Protein AF-A0A938B2J7-F1 (afdb_monomer)

Radius of gyration: 21.97 Å; Cα contacts (8 Å, |Δi|>4): 378; chains: 1; bounding box: 65×32×70 Å

Solvent-accessible surface area (backbone atoms only — not comparable to full-atom values): 13253 Å² total; per-residue (Å²): 136,85,80,76,69,78,71,81,75,53,54,34,36,42,40,62,42,79,53,86,83,76,84,80,75,82,89,79,91,78,89,84,86,89,73,93,68,82,74,74,82,66,83,49,35,55,32,35,31,40,20,48,38,66,66,27,53,52,46,52,54,56,44,46,72,77,42,85,75,63,52,32,37,42,34,12,55,50,77,59,78,40,41,55,62,75,41,47,46,40,42,41,41,73,69,74,39,60,81,81,74,37,44,72,60,61,75,68,52,35,64,77,63,50,41,47,74,41,58,52,36,36,76,73,46,77,40,79,88,81,28,33,37,31,33,69,88,67,52,74,46,39,38,73,37,80,44,88,31,66,78,66,50,68,57,75,69,96,51,94,69,64,82,41,92,45,59,42,50,71,80,53,69,68,34,25,53,52,48,46,62,49,54,79,78,44,60,33,35,37,25,42,32,34,41,71,66,32,46,40,36,45,50,52,45,38,76,74,67,25,56,62,45,77,47,54,93,60,101,49,69,68,69,127

Nearest PDB structures (foldseek):
  3lxd-assembly1_A  TM=9.582E-01  e=9.294E-17  Novosphingobium aromaticivorans DSM 12444
  3lb8-assembly2_B  TM=9.507E-01  e=8.544E-16  Pseudomonas putida
  4emi-assembly1_A  TM=9.584E-01  e=1.060E-14  Pseudomonas putida
  4h4z-assembly1_A  TM=9.394E-01  e=2.606E-14  Acidovorax sp. KKS102
  4h4w-assembly1_A-2  TM=9.368E-01  e=3.965E-14  Acidovorax sp. KKS102

Organism: Tectimicrobiota bacterium (NCBI:txid2528274)

pLDDT: mean 83.99, std 23.27, range [26.17, 98.75]

Foldseek 3Di:
DDDDPPVVPFQAEEAFDWDDDDPPDDDDDDDDDDDPDPPPCPPAQAEEEEAQEPVQVVVLVVCCVVPVDGAAEYAHLAQDHRFAQVCLLPCLLLVNDDPVRGHPDDPVVCVNSNYHYHHNWHFDDADPVQQWTAIPVGDIHHHPDYHYPHGTDGDQDPDPCSVPRNYAYGDDPVRSVSSSVSLVPGQAYEYEALEPSSVSNQVSSVVSNHNYHYDHPDPDHNDD

Mean predicted aligned error: 9.72 Å

Secondary structure (DSSP, 8-state):
-PPPPGGGG-SEEEE--EE-----PPP-----------------EEEEEE--SHHHHHHHHHHHHH-SSS-EEEE-SSSS--B-SGGGGTHHHHTSS-GGGGBSS-HHHHHHTTEEEE-S--EEEEETTTTEEEETTS-EEEEEEEEE----EEPPP-STTTTSTTEEE-SSHHHHHHHHHHHTT-SEEEEE--SHHHHHHHHHHHHTT-EEEEE-SSSSTT--

Sequence (224 aa):
MMRAPLLLRYHIMVVWHTIIEHPRGEDKSRARQSAHVRRSHMDSIPYVIIGGGLAGVAAADAIRRRDKTGQLMLICAEAHPPYDRVPLSKGYLLGETERDQIFLRPPRFYERNKVELVLGQAATALDVHARQVTLADGRQIGFEKLLLATGGRPRRLPLPGADLAGIHYLRNLEDSDAIRAALSSARRAVVIGGGFIGCEVATGLAQLGLATTVVELTPGVLSL

InterPro domains:
  IPR023753 FAD/NAD(P)-binding domain [PF07992] (47-222)
  IPR036188 FAD/NAD(P)-binding domain superfamily [G3DSA:3.50.50.60] (47-155)
  IPR036188 FAD/NAD(P)-binding domain superfamily [G3DSA:3.50.50.60] (156-223)
  IPR036188 FAD/NAD(P)-binding domain superfamily [SSF51905] (41-222)
  IPR050446 FAD-dependent Oxidoreductases and Apoptosis Regulators [PTHR43557] (39-221)

Structure (mmCIF, N/CA/C/O backbone):
data_AF-A0A938B2J7-F1
#
_entry.id   AF-A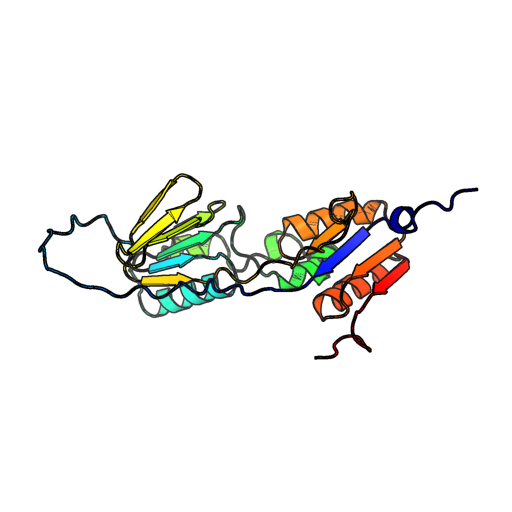0A938B2J7-F1
#
loop_
_atom_site.group_PDB
_atom_site.id
_atom_site.type_symbol
_atom_site.label_atom_id
_atom_site.label_alt_id
_atom_site.label_comp_id
_atom_site.label_asym_id
_atom_site.label_entity_id
_atom_site.label_seq_id
_atom_site.pdbx_PDB_ins_code
_atom_site.Cartn_x
_atom_site.Cartn_y
_atom_site.Cartn_z
_atom_site.occupancy
_atom_site.B_iso_or_equiv
_atom_site.auth_seq_id
_atom_site.auth_comp_id
_atom_site.auth_asym_id
_atom_site.auth_atom_id
_atom_site.pdbx_PDB_model_num
ATOM 1 N N . MET A 1 1 ? 7.077 -12.275 -44.644 1.00 36.09 1 MET A N 1
ATOM 2 C CA . MET A 1 1 ? 7.846 -11.913 -43.429 1.00 36.09 1 MET A CA 1
ATOM 3 C C . MET A 1 1 ? 6.968 -11.054 -42.526 1.00 36.09 1 MET A C 1
ATOM 5 O O . MET A 1 1 ? 6.919 -9.843 -42.689 1.00 36.09 1 MET A O 1
ATOM 9 N N . MET A 1 2 ? 6.206 -11.689 -41.632 1.00 32.41 2 MET A N 1
ATOM 10 C CA . MET A 1 2 ? 5.401 -10.998 -40.617 1.00 32.41 2 MET A CA 1
ATOM 11 C C . MET A 1 2 ? 6.335 -10.395 -39.563 1.00 32.41 2 MET A C 1
ATOM 13 O O . MET A 1 2 ? 7.165 -11.100 -38.990 1.00 32.41 2 MET A O 1
ATOM 17 N N . ARG A 1 3 ? 6.227 -9.084 -39.328 1.00 35.81 3 ARG A N 1
ATOM 18 C CA . ARG A 1 3 ? 6.899 -8.411 -38.211 1.00 35.81 3 ARG A CA 1
ATOM 19 C C . ARG A 1 3 ? 6.274 -8.908 -36.905 1.00 35.81 3 ARG A C 1
ATOM 21 O O . ARG A 1 3 ? 5.066 -8.795 -36.727 1.00 35.81 3 ARG A O 1
ATOM 28 N N . ALA A 1 4 ? 7.097 -9.452 -36.012 1.00 31.48 4 ALA A N 1
ATOM 29 C CA . ALA A 1 4 ? 6.696 -9.788 -34.649 1.00 31.48 4 ALA A CA 1
ATOM 30 C C . ALA A 1 4 ? 6.198 -8.529 -33.903 1.0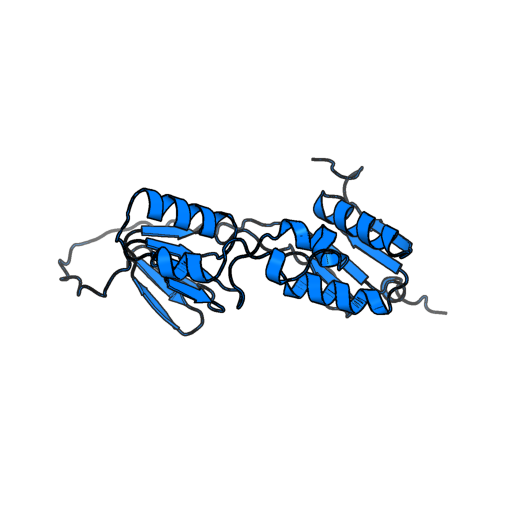0 31.48 4 ALA A C 1
ATOM 32 O O . ALA A 1 4 ? 6.740 -7.442 -34.139 1.00 31.48 4 ALA A O 1
ATOM 33 N N . PRO A 1 5 ? 5.206 -8.644 -33.001 1.00 38.41 5 PRO A N 1
ATOM 34 C CA . PRO A 1 5 ? 4.731 -7.506 -32.227 1.00 38.41 5 PRO A CA 1
ATOM 35 C C . PRO A 1 5 ? 5.854 -6.973 -31.325 1.00 38.41 5 PRO A C 1
ATOM 37 O O . PRO A 1 5 ? 6.516 -7.725 -30.612 1.00 38.41 5 PRO A O 1
ATOM 40 N N . LEU A 1 6 ? 6.063 -5.654 -31.360 1.00 41.59 6 LEU A N 1
ATOM 41 C CA . LEU A 1 6 ? 7.113 -4.912 -30.640 1.00 41.59 6 LEU A CA 1
ATOM 42 C C . LEU A 1 6 ? 7.133 -5.142 -29.114 1.00 41.59 6 LEU A C 1
ATOM 44 O O . LEU A 1 6 ? 8.159 -4.908 -28.480 1.00 41.59 6 LEU A O 1
ATOM 48 N N . LEU A 1 7 ? 6.042 -5.652 -28.538 1.00 38.53 7 LEU A N 1
ATOM 49 C CA . LEU A 1 7 ? 5.908 -5.965 -27.112 1.00 38.53 7 LEU A CA 1
ATOM 50 C C . LEU A 1 7 ? 6.799 -7.135 -26.648 1.00 38.53 7 LEU A C 1
ATOM 52 O O . LEU A 1 7 ? 7.143 -7.201 -25.477 1.00 38.53 7 LEU A O 1
ATOM 56 N N . LEU A 1 8 ? 7.275 -7.996 -27.557 1.00 33.47 8 LEU A N 1
ATOM 57 C CA . LEU A 1 8 ? 8.169 -9.127 -27.239 1.00 33.47 8 LEU A CA 1
ATOM 58 C C . LEU A 1 8 ? 9.638 -8.737 -26.988 1.00 33.47 8 LEU A C 1
ATOM 60 O O . LEU A 1 8 ? 10.484 -9.607 -26.787 1.00 33.47 8 LEU A O 1
ATOM 64 N N . ARG A 1 9 ? 9.983 -7.444 -27.035 1.00 40.25 9 ARG A N 1
ATOM 65 C CA . ARG A 1 9 ? 11.361 -6.966 -26.819 1.00 40.25 9 ARG A CA 1
ATOM 66 C C . ARG A 1 9 ? 11.576 -6.274 -25.471 1.00 40.25 9 ARG A C 1
ATOM 68 O O . ARG A 1 9 ? 12.713 -5.925 -25.169 1.00 40.25 9 ARG A O 1
ATOM 75 N N . TYR A 1 10 ? 10.561 -6.110 -24.635 1.00 36.06 10 TYR A N 1
ATOM 76 C CA . TYR A 1 10 ? 10.719 -5.472 -23.327 1.00 36.06 10 TYR A CA 1
ATOM 77 C C . TYR A 1 10 ? 10.414 -6.481 -22.225 1.00 36.06 10 TYR A C 1
ATOM 79 O O . TYR A 1 10 ? 9.441 -7.217 -22.323 1.00 36.06 10 TYR A O 1
ATOM 87 N N . HIS A 1 11 ? 11.288 -6.562 -21.219 1.00 47.38 11 HIS A N 1
ATOM 88 C CA . HIS A 1 11 ? 11.190 -7.588 -20.175 1.00 47.38 11 HIS A CA 1
ATOM 89 C C . HIS A 1 11 ? 10.392 -7.116 -18.957 1.00 47.38 11 HIS A C 1
ATOM 91 O O . HIS A 1 11 ? 9.909 -7.951 -18.203 1.00 47.38 11 HIS A O 1
ATOM 97 N N . ILE A 1 12 ? 10.263 -5.796 -18.768 1.00 46.06 12 ILE A N 1
ATOM 98 C CA . ILE A 1 12 ? 9.560 -5.187 -17.638 1.00 46.06 12 ILE A CA 1
ATOM 99 C C . ILE A 1 12 ? 8.805 -3.943 -18.114 1.00 46.06 12 ILE A C 1
ATOM 101 O O . ILE A 1 12 ? 9.405 -3.057 -18.731 1.00 46.06 12 ILE A O 1
ATOM 105 N N . MET A 1 13 ? 7.514 -3.867 -17.794 1.00 45.84 13 MET A N 1
ATOM 106 C CA . MET A 1 13 ? 6.670 -2.688 -17.973 1.00 45.84 13 MET A CA 1
ATOM 107 C C . MET A 1 13 ? 6.092 -2.258 -16.626 1.00 45.84 13 MET A C 1
ATOM 109 O O . MET A 1 13 ? 5.294 -3.003 -16.072 1.00 45.84 13 MET A O 1
ATOM 113 N N . VAL A 1 14 ? 6.476 -1.089 -16.099 1.00 54.00 14 VAL A N 1
ATOM 114 C CA . VAL A 1 14 ? 5.946 -0.570 -14.819 1.00 54.00 14 VAL A CA 1
ATOM 115 C C . VAL A 1 14 ? 4.903 0.508 -15.085 1.00 54.00 14 VAL A C 1
ATOM 117 O O . VAL A 1 14 ? 5.197 1.485 -15.771 1.00 54.00 14 VAL A O 1
ATOM 120 N N . VAL A 1 15 ? 3.696 0.345 -14.543 1.00 51.69 15 VAL A N 1
ATOM 121 C CA . VAL A 1 15 ? 2.572 1.270 -14.764 1.00 51.69 15 VAL A CA 1
ATOM 122 C C . VAL A 1 15 ? 2.085 1.873 -13.446 1.00 51.69 15 VAL A C 1
ATOM 124 O O . VAL A 1 15 ? 1.856 1.156 -12.467 1.00 51.69 15 VAL A O 1
ATOM 127 N N . TRP A 1 16 ? 1.835 3.187 -13.442 1.00 40.56 16 TRP A N 1
ATOM 128 C CA . TRP A 1 16 ? 1.223 3.881 -12.308 1.00 40.56 16 TRP A CA 1
ATOM 129 C C . TRP A 1 16 ? 0.169 4.915 -12.726 1.00 40.56 16 TRP A C 1
ATOM 131 O O . TRP A 1 16 ? 0.411 5.774 -13.568 1.00 40.56 16 TRP A O 1
ATOM 141 N N . HIS A 1 17 ? -0.996 4.869 -12.073 1.00 33.19 17 HIS A N 1
ATOM 142 C CA . HIS A 1 17 ? -1.915 6.004 -11.962 1.00 33.19 17 HIS A CA 1
ATOM 143 C C . HIS A 1 17 ? -2.929 5.745 -10.842 1.00 33.19 17 HIS A C 1
ATOM 145 O O . HIS A 1 17 ? -3.365 4.613 -10.688 1.00 33.19 17 HIS A O 1
ATOM 151 N N . 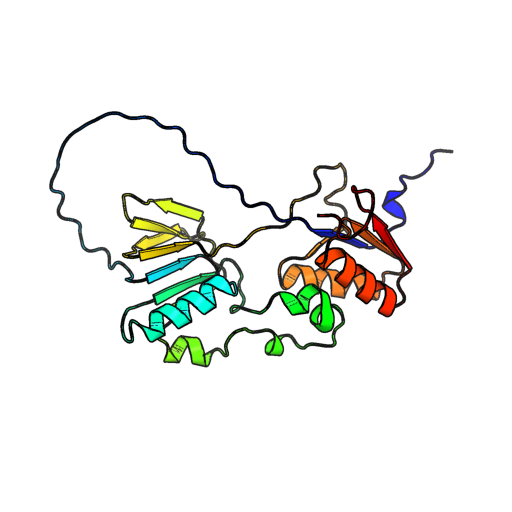THR A 1 18 ? -3.345 6.747 -10.069 1.00 28.27 18 THR A N 1
ATOM 152 C CA . THR A 1 18 ? -4.336 6.551 -8.989 1.00 28.27 18 THR A CA 1
ATOM 153 C C . THR A 1 18 ? -5.744 6.903 -9.473 1.00 28.27 18 THR A C 1
ATOM 155 O O . THR A 1 18 ? -5.922 7.918 -10.138 1.00 28.27 18 THR A O 1
ATOM 158 N N . ILE A 1 19 ? -6.751 6.096 -9.123 1.00 28.48 19 ILE A N 1
ATOM 159 C CA . ILE A 1 19 ? -8.171 6.467 -9.239 1.00 28.48 19 ILE A CA 1
ATOM 160 C C . ILE A 1 19 ? -8.801 6.438 -7.841 1.00 28.48 19 ILE A C 1
ATOM 162 O O . ILE A 1 19 ? -8.673 5.442 -7.126 1.00 28.48 19 ILE A O 1
ATOM 166 N N . ILE A 1 20 ? -9.483 7.526 -7.472 1.00 29.02 20 ILE A N 1
ATOM 167 C CA . ILE A 1 20 ? -10.452 7.570 -6.370 1.00 29.02 20 ILE A CA 1
ATOM 168 C C . ILE A 1 20 ? -11.833 7.462 -7.022 1.00 29.02 20 ILE A C 1
ATOM 170 O O . ILE A 1 20 ? -12.348 8.436 -7.564 1.00 29.02 20 ILE A O 1
ATOM 174 N N . GLU A 1 21 ? -12.413 6.267 -7.028 1.00 26.17 21 GLU A N 1
ATOM 175 C CA . GLU A 1 21 ? -13.791 6.053 -7.475 1.00 26.17 21 GLU A CA 1
ATOM 176 C C . GLU A 1 21 ? -14.715 6.156 -6.260 1.00 26.17 21 GLU A C 1
ATOM 178 O O . GLU A 1 21 ? -14.737 5.272 -5.406 1.00 26.17 21 GLU A O 1
ATOM 183 N N . HIS A 1 22 ? -15.479 7.247 -6.178 1.00 28.95 22 HIS A N 1
ATOM 184 C CA . HIS A 1 22 ? -16.678 7.296 -5.348 1.00 28.95 22 HIS A CA 1
ATOM 185 C C . HIS A 1 22 ? -17.846 6.733 -6.166 1.00 28.95 22 HIS A C 1
ATOM 187 O O . HIS A 1 22 ? -18.184 7.328 -7.194 1.00 28.95 22 HIS A O 1
ATOM 193 N N . PRO A 1 23 ? -18.502 5.640 -5.745 1.00 31.89 23 PRO A N 1
ATOM 194 C CA . PRO A 1 23 ? -19.776 5.274 -6.342 1.00 31.89 23 PRO A CA 1
ATOM 195 C C . PRO A 1 23 ? -20.790 6.384 -6.032 1.00 31.89 23 PRO A C 1
ATOM 197 O O . PRO A 1 23 ? -21.103 6.650 -4.871 1.00 31.89 23 PRO A O 1
ATOM 200 N N . ARG A 1 24 ? -21.286 7.066 -7.074 1.00 30.16 24 ARG A N 1
ATOM 201 C CA . ARG A 1 24 ? -22.479 7.913 -6.963 1.00 30.16 24 ARG A CA 1
ATOM 202 C C . ARG A 1 24 ? -23.670 6.977 -6.798 1.00 30.16 24 ARG A C 1
ATOM 204 O O . ARG A 1 24 ? -24.068 6.321 -7.755 1.00 30.16 24 ARG A O 1
ATOM 211 N N . GLY A 1 25 ? -24.187 6.883 -5.578 1.00 33.00 25 GLY A N 1
ATOM 212 C CA . GLY A 1 25 ? -25.469 6.239 -5.322 1.00 33.00 25 GLY A CA 1
ATOM 213 C C . GLY A 1 25 ? -26.593 7.065 -5.940 1.00 33.00 25 GLY A C 1
ATOM 214 O O . GLY A 1 25 ? -26.637 8.281 -5.759 1.00 33.00 25 GLY A O 1
ATOM 215 N N . GLU A 1 26 ? -27.469 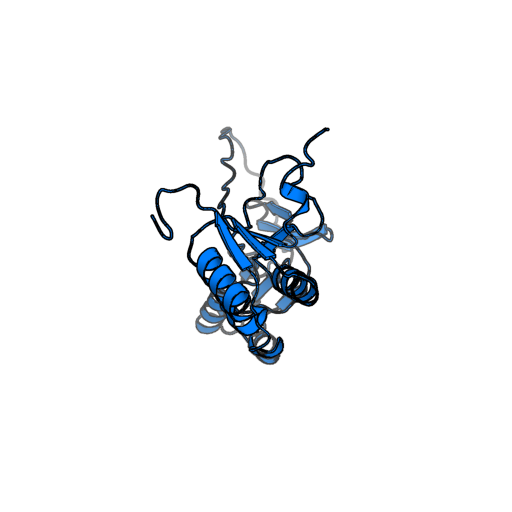6.406 -6.693 1.00 31.66 26 GLU A N 1
ATOM 216 C CA . GLU A 1 26 ? -28.720 6.987 -7.172 1.00 31.66 26 GLU A CA 1
ATOM 217 C C . GLU A 1 26 ? -29.650 7.291 -5.991 1.00 31.66 26 GLU A C 1
ATOM 219 O O . GLU A 1 26 ? -29.870 6.454 -5.114 1.00 31.66 26 GLU A O 1
ATOM 224 N N . ASP A 1 27 ? -30.205 8.501 -5.992 1.00 35.56 27 ASP A N 1
ATOM 225 C CA . ASP A 1 27 ? -31.212 8.956 -5.041 1.00 35.56 27 ASP A CA 1
ATOM 226 C C . ASP A 1 27 ? -32.569 8.316 -5.366 1.00 35.56 27 ASP A C 1
ATOM 228 O O . ASP A 1 27 ? -33.145 8.530 -6.437 1.00 35.56 27 ASP A O 1
ATOM 232 N N . LYS A 1 28 ? -33.096 7.533 -4.422 1.00 33.69 28 LYS A N 1
ATOM 233 C CA . LYS A 1 28 ? -34.506 7.140 -4.395 1.00 33.69 28 LYS A CA 1
ATOM 234 C C . LYS A 1 28 ? -35.078 7.436 -3.019 1.00 33.69 28 LYS A C 1
ATOM 236 O O . LYS A 1 28 ? -35.054 6.616 -2.104 1.00 33.69 28 LYS A O 1
ATOM 241 N N . SER A 1 29 ? -35.638 8.631 -2.904 1.00 39.81 29 SER A N 1
ATOM 242 C CA . SER A 1 29 ? -36.511 9.017 -1.806 1.00 39.81 29 SER A CA 1
ATOM 243 C C . SER A 1 29 ? -37.861 8.284 -1.873 1.00 39.81 29 SER A C 1
ATOM 245 O O . SER A 1 29 ? -38.554 8.315 -2.890 1.00 39.81 29 SER A O 1
ATOM 247 N N . ARG A 1 30 ? -38.263 7.662 -0.754 1.00 31.30 30 ARG A N 1
ATOM 248 C CA . ARG A 1 30 ? -39.609 7.771 -0.146 1.00 31.30 30 ARG A CA 1
ATOM 249 C C . ARG A 1 30 ? -39.728 6.956 1.156 1.00 31.30 30 ARG A C 1
ATOM 251 O O . ARG A 1 30 ? -39.526 5.753 1.157 1.00 31.30 30 ARG A O 1
ATOM 258 N N . ALA A 1 31 ? -40.076 7.675 2.233 1.00 32.22 31 ALA A N 1
ATOM 259 C CA . ALA A 1 31 ? -41.074 7.398 3.289 1.00 32.22 31 ALA A CA 1
ATOM 260 C C . ALA A 1 31 ? -41.462 5.917 3.562 1.00 32.22 31 ALA A C 1
ATOM 262 O O . ALA A 1 31 ? -41.895 5.232 2.651 1.00 32.22 31 ALA A O 1
ATOM 263 N N . ARG A 1 32 ? -41.511 5.381 4.795 1.00 34.72 32 ARG A N 1
ATOM 264 C CA . ARG A 1 32 ? -42.090 5.912 6.047 1.00 34.72 32 ARG A CA 1
ATOM 265 C C . ARG A 1 32 ? -41.882 4.886 7.188 1.00 34.72 32 ARG A C 1
ATOM 267 O O . ARG A 1 32 ? -41.815 3.692 6.937 1.00 34.72 32 ARG A O 1
ATOM 274 N N . GLN A 1 33 ? -42.002 5.412 8.408 1.00 28.92 33 GLN A N 1
ATOM 275 C CA . GLN A 1 33 ? -42.560 4.811 9.633 1.00 28.92 33 GLN A CA 1
ATOM 276 C C . GLN A 1 33 ? -41.700 3.966 10.588 1.00 28.92 33 GLN A C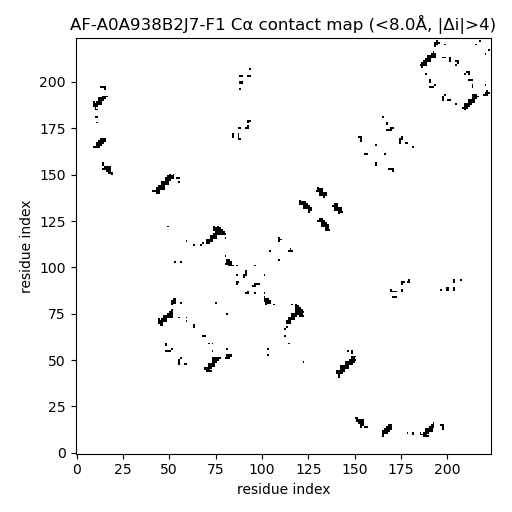 1
ATOM 278 O O . GLN A 1 33 ? -41.046 2.986 10.259 1.00 28.92 33 GLN A O 1
ATOM 283 N N . SER A 1 34 ? -41.802 4.428 11.834 1.00 38.88 34 SER A N 1
ATOM 284 C CA . SER A 1 34 ? -41.190 4.001 13.076 1.00 38.88 34 SER A CA 1
ATOM 285 C C . SER A 1 34 ? -41.524 2.566 13.471 1.00 38.88 34 SER A C 1
ATOM 287 O O . SER A 1 34 ? -42.689 2.208 13.610 1.00 38.88 34 SER A O 1
ATOM 289 N N . ALA A 1 35 ? -40.488 1.814 13.828 1.00 30.64 35 ALA A N 1
ATOM 290 C CA . ALA A 1 35 ? -40.579 0.741 14.803 1.00 30.64 35 ALA A CA 1
ATOM 291 C C . ALA A 1 35 ? -39.374 0.870 15.736 1.00 30.64 35 ALA A C 1
ATOM 293 O O . ALA A 1 35 ? -38.220 0.831 15.309 1.00 30.64 35 ALA A O 1
ATOM 294 N N . HIS A 1 36 ? -39.657 1.084 17.017 1.00 36.50 36 HIS A N 1
ATOM 295 C CA . HIS A 1 36 ? -38.683 1.069 18.099 1.00 36.50 36 HIS A CA 1
ATOM 296 C C . HIS A 1 36 ? -38.216 -0.384 18.292 1.00 36.50 36 HIS A C 1
ATOM 298 O O . HIS A 1 36 ? -38.679 -1.098 19.177 1.00 36.50 36 HIS A O 1
ATOM 304 N N . VAL A 1 37 ? -37.338 -0.860 17.408 1.00 37.38 37 VAL A N 1
ATOM 305 C CA . VAL A 1 37 ? -36.656 -2.140 17.591 1.00 37.38 37 VAL A CA 1
ATOM 306 C C . VAL A 1 37 ? -35.535 -1.884 18.583 1.00 37.38 37 VAL A C 1
ATOM 308 O O . VAL A 1 37 ? -34.608 -1.121 18.310 1.00 37.38 37 VAL A O 1
ATOM 311 N N . ARG A 1 38 ? -35.648 -2.497 19.763 1.00 34.56 38 ARG A N 1
ATOM 312 C CA . ARG A 1 38 ? -34.554 -2.599 20.729 1.00 34.56 38 ARG A CA 1
ATOM 313 C C . ARG A 1 38 ? -33.338 -3.151 19.985 1.00 34.56 38 ARG A C 1
ATOM 315 O O . ARG A 1 38 ? -33.304 -4.337 19.674 1.00 34.56 38 ARG A O 1
ATOM 322 N N . ARG A 1 39 ? -32.374 -2.284 19.656 1.00 41.53 39 ARG A N 1
ATOM 323 C CA . ARG A 1 39 ? -31.078 -2.697 19.114 1.00 41.53 39 ARG A CA 1
ATOM 324 C C . ARG A 1 39 ? -30.434 -3.584 20.170 1.00 41.53 39 ARG A C 1
ATOM 326 O O . ARG A 1 39 ? -29.987 -3.091 21.208 1.00 41.53 39 ARG A O 1
ATOM 333 N N . SER A 1 40 ? -30.434 -4.890 19.923 1.00 37.09 40 SER A N 1
ATOM 334 C CA . SER A 1 40 ? -29.478 -5.792 20.547 1.00 37.09 40 SER A CA 1
ATOM 335 C C . SER A 1 40 ? -28.116 -5.126 20.406 1.00 37.09 40 SER A C 1
ATOM 337 O O . SER A 1 40 ? -27.716 -4.792 19.289 1.00 37.09 40 SER A O 1
ATOM 339 N N . HIS A 1 41 ? -27.469 -4.832 21.531 1.00 43.09 41 HIS A N 1
ATOM 340 C CA . HIS A 1 41 ? -26.093 -4.361 21.549 1.00 43.09 41 HIS A CA 1
ATOM 341 C C . HIS A 1 41 ? -25.234 -5.497 20.977 1.00 43.09 41 HIS A C 1
ATOM 343 O O . HIS A 1 41 ? -24.758 -6.351 21.711 1.00 43.09 41 HIS A O 1
ATOM 349 N N . MET A 1 42 ? -25.125 -5.577 19.649 1.00 51.38 42 MET A N 1
ATOM 350 C CA . MET A 1 42 ? -23.961 -6.187 19.022 1.00 51.38 42 MET A CA 1
ATOM 351 C C . MET A 1 42 ? -22.804 -5.297 19.446 1.00 51.38 42 MET A C 1
ATOM 353 O O . MET A 1 42 ? -22.875 -4.096 19.184 1.00 51.38 42 MET A O 1
ATOM 357 N N . ASP A 1 43 ? -21.830 -5.863 20.156 1.00 70.81 43 ASP A N 1
ATOM 358 C CA . ASP A 1 43 ? -20.663 -5.160 20.687 1.00 70.81 43 ASP A CA 1
ATOM 359 C C . ASP A 1 43 ? -20.030 -4.297 19.585 1.00 70.81 43 ASP A C 1
ATOM 361 O O . ASP A 1 43 ? -19.312 -4.780 18.708 1.00 70.81 43 ASP A O 1
ATOM 365 N N . SER A 1 44 ? -20.387 -3.013 19.563 1.00 87.62 44 SER A N 1
ATOM 366 C CA . SER A 1 44 ? -19.938 -2.082 18.540 1.00 87.62 44 SER A CA 1
ATOM 367 C C . SER A 1 44 ? -18.580 -1.552 18.943 1.00 87.62 44 SER A C 1
ATOM 369 O O . SER A 1 44 ? -18.419 -1.020 20.041 1.00 87.62 44 SER A O 1
ATOM 371 N N . ILE A 1 45 ? -17.612 -1.647 18.040 1.00 95.56 45 ILE A N 1
ATOM 372 C CA . ILE A 1 45 ? -16.277 -1.125 18.291 1.00 95.56 45 ILE A CA 1
ATOM 373 C C . ILE A 1 45 ? -16.346 0.412 18.210 1.00 95.56 45 ILE A C 1
ATOM 375 O O . ILE A 1 45 ? -16.798 0.949 17.191 1.00 95.56 45 ILE A O 1
ATOM 379 N N . PRO A 1 46 ? -15.889 1.156 19.234 1.00 97.00 46 PRO A N 1
ATOM 380 C CA . PRO A 1 46 ? -15.927 2.616 19.256 1.00 97.00 46 PRO A CA 1
ATOM 381 C C . PRO A 1 46 ? -15.281 3.255 18.024 1.00 97.00 46 PRO A C 1
ATOM 383 O O . PRO A 1 46 ? -15.821 4.207 17.454 1.00 97.00 46 PRO A O 1
ATOM 386 N N . TYR A 1 47 ? -14.147 2.710 17.576 1.00 98.25 47 TYR A N 1
ATOM 387 C CA . TYR A 1 47 ? -13.442 3.187 16.393 1.00 98.25 47 TYR A CA 1
ATOM 388 C C . TYR A 1 47 ? -13.038 2.030 15.486 1.00 98.25 47 TYR A C 1
ATOM 390 O O . TYR A 1 47 ? -12.261 1.157 15.877 1.00 98.25 47 TYR A O 1
ATOM 398 N N . VAL A 1 48 ? -13.500 2.078 14.242 1.00 98.56 48 VAL A N 1
ATOM 399 C CA . VAL A 1 48 ? -13.042 1.194 13.171 1.00 98.56 48 VAL A CA 1
ATOM 400 C C . VAL A 1 48 ? -12.365 2.036 12.096 1.00 98.56 48 VAL A C 1
ATOM 402 O O . VAL A 1 48 ? -12.899 3.050 11.647 1.00 98.56 48 VAL A O 1
ATOM 405 N N . ILE A 1 49 ? -11.174 1.621 11.676 1.00 98.75 49 ILE A N 1
ATOM 406 C CA . ILE A 1 49 ? -10.434 2.219 10.565 1.00 98.75 49 ILE A CA 1
ATOM 407 C C . ILE A 1 49 ? -10.270 1.155 9.483 1.00 98.75 49 ILE A C 1
ATOM 409 O O . ILE A 1 49 ? -9.697 0.098 9.738 1.00 98.75 49 ILE A O 1
ATOM 413 N N . ILE A 1 50 ? -10.727 1.445 8.265 1.00 98.69 50 ILE A N 1
ATOM 414 C CA . ILE A 1 50 ? -10.492 0.592 7.095 1.00 98.69 50 ILE A CA 1
ATOM 415 C C . ILE A 1 50 ? -9.321 1.168 6.303 1.00 98.69 50 ILE A C 1
ATOM 417 O O . ILE A 1 50 ? -9.453 2.220 5.682 1.00 98.69 50 ILE A O 1
ATOM 421 N N . GLY A 1 51 ? -8.197 0.455 6.282 1.00 98.06 51 GLY A N 1
ATOM 422 C CA . GLY A 1 51 ? -7.015 0.784 5.490 1.00 98.06 51 GLY A CA 1
ATOM 423 C C . GLY A 1 51 ? -5.748 0.933 6.330 1.00 98.06 51 GLY A C 1
ATOM 424 O O . GLY A 1 51 ? -5.547 1.937 7.010 1.00 98.06 51 GLY A O 1
ATOM 425 N N . GLY A 1 52 ? -4.839 -0.036 6.200 1.00 96.06 52 GLY A N 1
ATOM 426 C CA . GLY A 1 52 ? -3.526 -0.084 6.860 1.00 96.06 52 GLY A CA 1
ATOM 427 C C . GLY A 1 52 ? -2.436 0.787 6.233 1.00 96.06 52 GLY A C 1
ATOM 428 O O . GLY A 1 52 ? -1.278 0.387 6.208 1.00 96.06 52 GLY A O 1
ATOM 429 N N . GLY A 1 53 ? -2.789 1.939 5.660 1.00 96.06 53 GLY A N 1
ATOM 430 C CA . GLY A 1 53 ? -1.818 2.899 5.123 1.00 96.06 53 GLY A CA 1
ATOM 431 C C . GLY A 1 53 ? -1.394 3.955 6.148 1.00 96.06 53 GLY A C 1
ATOM 432 O O . GLY A 1 53 ? -1.898 3.987 7.272 1.00 96.06 53 GLY A O 1
ATOM 433 N N . LEU A 1 54 ? -0.532 4.892 5.730 1.00 97.12 54 LEU A N 1
ATOM 434 C CA . LEU A 1 54 ? -0.091 6.026 6.558 1.00 97.12 54 LEU A CA 1
ATOM 435 C C . LEU A 1 54 ? -1.267 6.793 7.184 1.00 97.12 54 LEU A C 1
ATOM 437 O O . LEU A 1 54 ? -1.223 7.127 8.364 1.00 97.12 54 LEU A O 1
ATOM 441 N N . ALA A 1 55 ? -2.339 7.018 6.417 1.00 97.88 55 ALA A N 1
ATOM 442 C CA . ALA A 1 55 ? -3.545 7.683 6.905 1.00 97.88 55 ALA A CA 1
ATOM 443 C C . ALA A 1 55 ? -4.215 6.916 8.061 1.00 97.88 55 ALA A C 1
ATOM 445 O O . ALA A 1 55 ? -4.585 7.525 9.064 1.00 97.88 55 ALA A O 1
ATOM 446 N N . GLY A 1 56 ? -4.329 5.588 7.956 1.00 98.12 56 GLY A N 1
ATOM 447 C CA . GLY A 1 56 ? -4.936 4.756 8.995 1.00 98.12 56 GLY A CA 1
ATOM 448 C C . GLY A 1 56 ? -4.097 4.703 10.270 1.00 98.12 56 GLY A C 1
ATOM 449 O O . GLY A 1 56 ? -4.628 4.871 11.366 1.00 98.12 56 GLY A O 1
ATOM 450 N N . VAL A 1 57 ? -2.773 4.571 10.139 1.00 97.81 57 VAL A N 1
ATOM 451 C CA . VAL A 1 57 ? -1.851 4.599 11.289 1.00 97.81 57 VAL A CA 1
ATOM 452 C C . VAL A 1 57 ? -1.851 5.969 11.969 1.00 97.81 57 VAL A C 1
ATOM 454 O O . VAL A 1 57 ? -1.951 6.049 13.193 1.00 97.81 57 VAL A O 1
ATOM 457 N N . ALA A 1 58 ? -1.806 7.056 11.194 1.00 97.81 58 ALA A N 1
ATOM 458 C CA . ALA A 1 58 ? -1.862 8.412 11.735 1.00 97.81 58 ALA A CA 1
ATOM 459 C C . ALA A 1 58 ? -3.189 8.687 12.463 1.00 97.81 58 ALA A C 1
ATOM 461 O O . ALA A 1 58 ? -3.204 9.355 13.501 1.00 97.81 58 ALA A O 1
ATOM 462 N N . ALA A 1 59 ? -4.299 8.149 11.951 1.00 98.00 59 ALA A N 1
ATOM 463 C CA . ALA A 1 59 ? -5.593 8.219 12.615 1.00 98.00 59 ALA A CA 1
ATOM 464 C C . ALA A 1 59 ? -5.618 7.403 13.915 1.00 98.00 59 ALA A C 1
ATOM 466 O O . ALA A 1 59 ? -6.074 7.923 14.932 1.00 98.00 59 ALA A O 1
ATOM 467 N N . ALA A 1 60 ? -5.070 6.185 13.924 1.00 97.62 60 ALA A N 1
ATOM 468 C CA . ALA A 1 60 ? -4.948 5.372 15.134 1.00 97.62 60 ALA A CA 1
ATOM 469 C C . ALA A 1 60 ? -4.151 6.101 16.233 1.00 97.62 60 ALA A C 1
ATOM 471 O O . ALA A 1 60 ? -4.602 6.205 17.376 1.00 97.62 60 ALA A O 1
ATOM 472 N N . ASP A 1 61 ? -3.019 6.703 15.860 1.00 95.88 61 ASP A N 1
ATOM 473 C CA . ASP A 1 61 ? -2.219 7.577 16.721 1.00 95.88 61 ASP A CA 1
ATOM 474 C C . ASP A 1 61 ? -3.031 8.765 17.267 1.00 95.88 61 ASP A C 1
ATOM 476 O O . ASP A 1 61 ? -2.998 9.085 18.459 1.00 95.88 61 ASP A O 1
ATOM 480 N N . ALA A 1 62 ? -3.765 9.452 16.389 1.00 97.44 62 ALA A N 1
ATOM 481 C CA . ALA A 1 62 ? -4.548 10.630 16.742 1.00 97.44 62 ALA A CA 1
ATOM 482 C C . ALA A 1 62 ? -5.738 10.306 17.657 1.00 97.44 62 ALA A C 1
ATOM 484 O O . ALA A 1 62 ? -6.046 11.113 18.543 1.00 97.44 62 ALA A O 1
ATOM 485 N N . ILE A 1 63 ? -6.377 9.151 17.457 1.00 97.19 63 ILE A N 1
ATOM 486 C CA . ILE A 1 63 ? -7.430 8.620 18.326 1.00 97.19 63 ILE A CA 1
ATOM 487 C C . ILE A 1 63 ? -6.825 8.299 19.683 1.00 97.19 63 ILE A C 1
ATOM 489 O O . ILE A 1 63 ? -7.290 8.844 20.677 1.00 97.19 63 ILE A O 1
ATOM 493 N N . ARG A 1 64 ? -5.723 7.542 19.748 1.00 95.56 64 ARG A N 1
ATOM 494 C CA . ARG A 1 64 ? -5.121 7.154 21.032 1.00 95.56 64 ARG A CA 1
ATOM 495 C C . ARG A 1 64 ? -4.563 8.333 21.837 1.00 95.56 64 ARG A C 1
ATOM 497 O O . ARG A 1 64 ? -4.456 8.278 23.065 1.00 95.56 64 ARG A O 1
ATOM 504 N N . ARG A 1 65 ? -4.221 9.449 21.186 1.00 95.75 65 ARG A N 1
ATOM 505 C CA . ARG A 1 65 ? -3.901 10.698 21.898 1.00 95.75 65 ARG A CA 1
ATOM 506 C C . ARG A 1 65 ? -5.106 11.292 22.633 1.00 95.75 65 ARG A C 1
ATOM 508 O O . ARG A 1 65 ? -4.899 11.827 23.717 1.00 95.7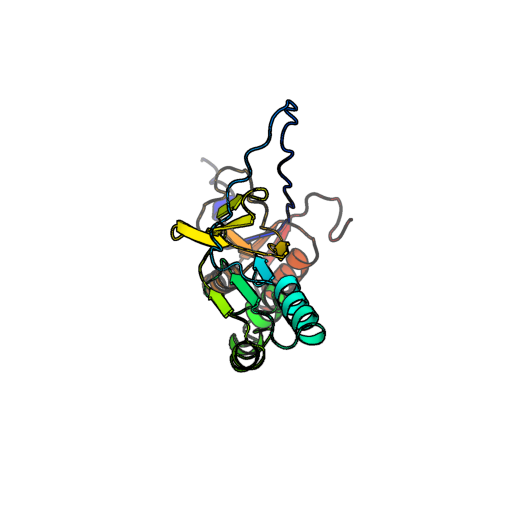5 65 ARG A O 1
ATOM 515 N N . ARG A 1 66 ? -6.314 11.174 22.073 1.00 96.81 66 ARG A N 1
ATOM 516 C CA . ARG A 1 66 ? -7.561 11.770 22.589 1.00 96.81 66 ARG A CA 1
ATOM 517 C C . ARG A 1 66 ? -8.385 10.815 23.449 1.00 96.81 66 ARG A C 1
ATOM 519 O O . ARG A 1 66 ? -9.031 11.255 24.388 1.00 96.81 66 ARG A O 1
ATOM 526 N N . ASP A 1 67 ? -8.329 9.528 23.143 1.00 96.88 67 ASP A N 1
ATOM 527 C CA . ASP A 1 67 ? -9.042 8.464 23.830 1.00 96.88 67 ASP A CA 1
ATOM 528 C C . ASP A 1 67 ? -8.052 7.356 24.211 1.00 96.88 67 ASP A C 1
ATOM 530 O O . ASP A 1 67 ? -7.543 6.607 23.374 1.00 96.88 67 ASP A O 1
ATOM 534 N N . LYS A 1 68 ? -7.735 7.277 25.504 1.00 94.56 68 LYS A N 1
ATOM 535 C CA . LYS A 1 68 ? -6.688 6.395 26.039 1.00 94.56 68 LYS A CA 1
ATOM 536 C C . LYS A 1 68 ? -7.134 4.948 26.211 1.00 94.56 68 LYS A C 1
ATOM 538 O O . LYS A 1 68 ? -6.273 4.078 26.330 1.00 94.56 68 LYS A O 1
ATOM 543 N N . THR A 1 69 ? -8.438 4.685 26.220 1.00 93.69 69 THR A N 1
ATOM 544 C CA . THR A 1 69 ? -8.983 3.381 26.622 1.00 93.69 69 THR A CA 1
ATOM 545 C C . THR A 1 69 ? -9.962 2.790 25.621 1.00 93.69 69 THR A C 1
ATOM 547 O O . THR A 1 69 ? -10.101 1.569 25.613 1.00 93.69 69 THR A O 1
ATOM 550 N N . GLY A 1 70 ? -10.572 3.603 24.753 1.00 93.56 70 GLY A N 1
ATOM 551 C CA . GLY A 1 70 ? -11.497 3.143 23.723 1.00 93.56 70 GLY A CA 1
ATOM 552 C C . GLY A 1 70 ? -10.886 2.049 22.847 1.00 93.56 70 GLY A C 1
ATOM 553 O O . GLY A 1 70 ? -9.703 2.123 22.477 1.00 93.56 70 GLY A O 1
ATOM 554 N N . GLN A 1 71 ? -11.691 1.028 22.548 1.00 95.19 71 GLN A N 1
ATOM 555 C CA . GLN A 1 71 ? -11.327 -0.028 21.608 1.00 95.19 71 GLN A CA 1
ATOM 556 C C . GLN A 1 71 ? -11.194 0.566 20.202 1.00 95.19 71 GLN A C 1
ATOM 558 O O . GLN A 1 71 ? -11.998 1.400 19.779 1.00 95.19 71 GLN A O 1
ATOM 563 N N . LEU A 1 72 ? -10.151 0.148 19.495 1.00 97.50 72 LEU A N 1
ATOM 564 C CA . LEU A 1 72 ? -9.804 0.648 18.176 1.00 97.50 72 LEU A CA 1
ATOM 565 C C . LEU A 1 72 ? -9.358 -0.529 17.314 1.00 97.50 72 LEU A C 1
ATOM 567 O O . LEU A 1 72 ? -8.384 -1.198 17.654 1.00 97.50 72 LEU A O 1
ATOM 571 N N . MET A 1 73 ? -10.045 -0.736 16.196 1.00 98.25 73 MET A N 1
ATOM 572 C CA . MET A 1 73 ? -9.712 -1.767 15.221 1.00 98.25 73 MET A CA 1
ATOM 573 C C . MET A 1 73 ? -9.190 -1.129 13.932 1.00 98.25 73 MET A C 1
ATOM 575 O O . MET A 1 73 ? -9.821 -0.229 13.371 1.00 98.25 73 MET A O 1
ATOM 579 N N . LEU A 1 74 ? -8.040 -1.605 13.457 1.00 98.56 74 LEU A N 1
ATOM 580 C CA . LEU A 1 74 ? -7.444 -1.240 12.175 1.00 98.56 74 LEU A CA 1
ATOM 581 C C . LEU A 1 74 ? -7.506 -2.450 11.237 1.00 98.56 74 LEU A C 1
ATOM 583 O O . LEU A 1 74 ? -6.792 -3.432 11.433 1.00 98.56 74 LEU A O 1
ATOM 587 N N . ILE A 1 75 ? -8.367 -2.365 10.224 1.00 98.62 75 ILE A N 1
ATOM 588 C CA . ILE A 1 75 ? -8.611 -3.425 9.241 1.00 98.62 75 ILE A CA 1
ATOM 589 C C . ILE A 1 75 ? -7.750 -3.174 8.002 1.00 98.62 75 ILE A C 1
ATOM 591 O O . ILE A 1 75 ? -7.851 -2.127 7.353 1.00 98.62 75 ILE A O 1
ATOM 595 N N . CYS A 1 76 ? -6.922 -4.150 7.654 1.00 98.25 76 CYS A N 1
ATOM 596 C CA . CYS A 1 76 ? -5.959 -4.101 6.565 1.00 98.25 76 CYS A CA 1
ATOM 597 C C . CYS A 1 76 ? -6.247 -5.219 5.561 1.00 98.25 76 CYS A C 1
ATOM 599 O O . CYS A 1 76 ? -6.215 -6.397 5.909 1.00 98.25 76 CYS A O 1
ATOM 601 N N . ALA A 1 77 ? -6.440 -4.853 4.291 1.00 97.69 77 ALA A N 1
ATOM 602 C CA . ALA A 1 77 ? -6.566 -5.833 3.212 1.00 97.69 77 ALA A CA 1
ATOM 603 C C . ALA A 1 77 ? -5.260 -6.612 2.966 1.00 97.69 77 ALA A C 1
ATOM 605 O O . ALA A 1 77 ? -5.297 -7.769 2.569 1.00 97.69 77 ALA A O 1
ATOM 606 N N . GLU A 1 78 ? -4.110 -5.983 3.210 1.00 97.25 78 GLU A N 1
ATOM 607 C CA . GLU A 1 78 ? -2.789 -6.595 3.053 1.00 97.25 78 GLU A CA 1
ATOM 608 C C . GLU A 1 78 ? -2.432 -7.447 4.282 1.00 97.25 78 GLU A C 1
ATOM 610 O O . GLU A 1 78 ? -2.805 -7.118 5.412 1.00 97.25 78 GLU A O 1
ATOM 615 N N . ALA A 1 79 ? -1.693 -8.541 4.074 1.00 96.19 79 ALA A N 1
ATOM 616 C CA . ALA A 1 79 ? -1.306 -9.489 5.127 1.00 96.19 79 ALA A CA 1
ATOM 617 C C . ALA A 1 79 ? -0.127 -9.004 5.994 1.00 96.19 79 ALA A C 1
ATOM 619 O O . ALA A 1 79 ? 0.342 -9.716 6.883 1.00 96.19 79 ALA A O 1
ATOM 620 N N . HIS A 1 80 ? 0.377 -7.800 5.730 1.00 95.12 80 HIS A N 1
ATOM 621 C CA . HIS A 1 80 ? 1.538 -7.224 6.395 1.00 95.12 80 HIS A CA 1
ATOM 622 C C . HIS A 1 80 ? 1.135 -6.069 7.316 1.00 95.12 80 HIS A C 1
ATOM 624 O O . HIS A 1 80 ? 0.184 -5.344 7.007 1.00 95.12 80 HIS A O 1
ATOM 630 N N . PRO A 1 81 ? 1.855 -5.856 8.436 1.00 96.38 81 PRO A N 1
ATOM 631 C CA . PRO A 1 81 ? 1.674 -4.661 9.248 1.00 96.38 81 PRO A CA 1
ATOM 632 C C . PRO A 1 81 ? 1.838 -3.385 8.410 1.00 96.38 81 PRO A C 1
ATOM 634 O O . PRO A 1 81 ? 2.641 -3.384 7.478 1.00 96.38 81 PRO A O 1
ATOM 637 N N . PRO A 1 82 ? 1.141 -2.287 8.752 1.00 97.81 82 PRO A N 1
ATOM 638 C CA . PRO A 1 82 ? 1.267 -1.017 8.046 1.00 97.81 82 PRO A CA 1
ATOM 639 C C . PRO A 1 82 ? 2.719 -0.556 7.851 1.00 97.81 82 PRO A C 1
ATOM 641 O O . PRO A 1 82 ? 3.503 -0.501 8.803 1.00 97.81 82 PRO A O 1
ATOM 644 N N . TYR A 1 83 ? 3.052 -0.168 6.623 1.00 97.88 83 TYR A N 1
ATOM 645 C CA . TYR A 1 83 ? 4.398 0.213 6.197 1.00 97.88 83 TYR A CA 1
ATOM 646 C C . TYR A 1 83 ? 4.386 1.485 5.335 1.00 97.88 83 TYR A C 1
ATOM 648 O O . TYR A 1 83 ? 3.355 1.885 4.781 1.00 97.88 83 TYR A O 1
ATOM 656 N N . ASP A 1 84 ? 5.533 2.156 5.281 1.00 96.75 84 ASP A N 1
ATOM 657 C CA . ASP A 1 84 ? 5.776 3.294 4.412 1.00 96.75 84 ASP A CA 1
ATOM 658 C C . ASP A 1 84 ? 5.934 2.801 2.973 1.00 96.75 84 ASP A C 1
ATOM 660 O O . ASP A 1 84 ? 6.742 1.925 2.673 1.00 96.75 84 ASP A O 1
ATOM 664 N N . ARG A 1 85 ? 5.135 3.370 2.073 1.00 96.25 85 ARG A N 1
ATOM 665 C CA . ARG A 1 85 ? 5.148 3.015 0.653 1.00 96.25 85 ARG A CA 1
ATOM 666 C C . ARG A 1 85 ? 6.201 3.795 -0.131 1.00 96.25 85 ARG A C 1
ATOM 668 O O . ARG A 1 85 ? 6.506 3.402 -1.250 1.00 96.25 85 ARG A O 1
ATOM 675 N N . VAL A 1 86 ? 6.741 4.885 0.421 1.00 95.38 86 VAL A N 1
ATOM 676 C CA . VAL A 1 86 ? 7.724 5.744 -0.262 1.00 95.38 86 VAL A CA 1
ATOM 677 C C . VAL A 1 86 ? 8.997 4.980 -0.656 1.00 95.38 86 VAL A C 1
ATOM 679 O O . VAL A 1 86 ? 9.466 5.184 -1.777 1.00 95.38 86 VAL A O 1
ATOM 682 N N . PRO A 1 87 ? 9.552 4.077 0.178 1.00 97.06 87 PRO A N 1
ATOM 683 C CA . PRO A 1 87 ? 10.719 3.288 -0.209 1.00 97.06 87 PRO A CA 1
ATOM 684 C C . PRO A 1 87 ? 10.462 2.302 -1.356 1.00 97.06 87 PRO A C 1
ATOM 686 O O . PRO A 1 87 ? 11.422 1.900 -2.010 1.00 97.06 87 PRO A O 1
ATOM 689 N N . LEU A 1 88 ? 9.204 1.927 -1.640 1.00 97.31 88 LEU A N 1
ATOM 690 C CA . LEU A 1 88 ? 8.869 0.887 -2.626 1.00 97.31 88 LEU A CA 1
ATOM 691 C C . LEU A 1 88 ? 9.219 1.244 -4.077 1.00 97.31 88 LEU A C 1
ATOM 693 O O . LEU A 1 88 ? 9.284 0.341 -4.905 1.00 97.31 88 LEU A O 1
ATOM 697 N N . SER A 1 89 ? 9.421 2.526 -4.390 1.00 96.25 89 SER A N 1
ATOM 698 C CA . SER A 1 89 ? 9.936 3.030 -5.677 1.00 96.25 89 SER A CA 1
ATOM 699 C C . SER A 1 89 ? 11.392 3.504 -5.598 1.00 96.25 89 SER A C 1
ATOM 701 O O . SER A 1 89 ? 11.915 4.027 -6.579 1.00 96.25 89 SER A O 1
ATOM 703 N N . LYS A 1 90 ? 12.033 3.357 -4.432 1.00 95.69 90 LYS A N 1
ATOM 704 C CA . LYS A 1 90 ? 13.371 3.866 -4.100 1.00 95.69 90 LYS A CA 1
ATOM 705 C C . LYS A 1 90 ? 14.217 2.756 -3.462 1.00 95.69 90 LYS A C 1
ATOM 707 O O . LYS A 1 90 ? 14.287 1.660 -4.004 1.00 95.69 90 LYS A O 1
ATOM 712 N N . GLY A 1 91 ? 14.819 3.011 -2.298 1.00 95.44 91 GLY A N 1
ATOM 713 C CA . GLY A 1 91 ? 15.757 2.102 -1.644 1.00 95.44 91 GLY A CA 1
ATOM 714 C C . GLY A 1 91 ? 15.221 0.688 -1.412 1.00 95.44 91 GLY A C 1
ATOM 715 O O . GLY A 1 91 ? 15.975 -0.264 -1.573 1.00 95.44 91 GLY A O 1
ATOM 716 N N . TYR A 1 92 ? 13.922 0.492 -1.142 1.00 97.19 92 TYR A N 1
ATOM 717 C CA . TYR A 1 92 ? 13.380 -0.870 -1.043 1.00 97.19 92 TYR A CA 1
ATOM 718 C C . TYR A 1 92 ? 13.378 -1.569 -2.406 1.00 97.19 92 TYR A C 1
ATOM 720 O O . TYR A 1 92 ? 13.799 -2.716 -2.490 1.00 97.19 92 TYR A O 1
ATOM 728 N N . LEU A 1 93 ? 12.985 -0.886 -3.486 1.00 95.81 93 LEU A N 1
ATOM 729 C CA . LEU A 1 93 ? 13.047 -1.443 -4.845 1.00 95.81 93 LEU A CA 1
ATOM 730 C C . LEU A 1 93 ? 14.480 -1.793 -5.259 1.00 95.81 93 LEU A C 1
ATOM 732 O O . LEU A 1 93 ? 14.704 -2.791 -5.934 1.00 95.81 93 LEU A O 1
ATOM 736 N N . LEU A 1 94 ? 15.446 -0.971 -4.852 1.00 94.06 94 LEU A N 1
ATOM 737 C CA . LEU A 1 94 ? 16.853 -1.119 -5.225 1.00 94.06 94 LEU A CA 1
ATOM 738 C C . LEU A 1 94 ? 17.634 -2.068 -4.305 1.00 94.06 94 LEU A C 1
ATOM 740 O O . LEU A 1 94 ? 18.785 -2.382 -4.589 1.00 94.06 94 LEU A O 1
ATOM 744 N N . GLY A 1 95 ? 17.012 -2.568 -3.233 1.00 93.25 95 GLY A N 1
ATOM 745 C CA . GLY A 1 95 ? 17.668 -3.444 -2.258 1.00 93.25 95 GLY A CA 1
ATOM 746 C C . GLY A 1 95 ? 18.591 -2.728 -1.272 1.00 93.25 95 GLY A C 1
ATOM 747 O O . GLY A 1 95 ? 19.402 -3.377 -0.627 1.00 93.25 95 GLY A O 1
ATOM 748 N N . GLU A 1 96 ? 18.455 -1.413 -1.143 1.00 95.00 96 GLU A N 1
ATOM 749 C CA . GLU A 1 96 ? 19.186 -0.559 -0.199 1.00 95.00 96 GLU A CA 1
ATOM 750 C C . GLU A 1 96 ? 18.454 -0.415 1.146 1.00 95.00 96 GLU A C 1
ATOM 752 O O . GLU A 1 96 ? 19.042 0.001 2.141 1.00 95.00 96 GLU A O 1
ATOM 757 N N . THR A 1 97 ? 17.151 -0.708 1.178 1.00 96.25 97 THR A N 1
ATOM 758 C CA . THR A 1 97 ? 16.313 -0.668 2.384 1.00 96.25 97 THR A CA 1
ATOM 759 C C . THR A 1 97 ? 15.754 -2.053 2.665 1.00 96.25 97 THR A C 1
ATOM 761 O O . THR A 1 97 ? 15.103 -2.653 1.806 1.00 96.25 97 THR A O 1
ATOM 764 N N . GLU A 1 98 ? 15.973 -2.536 3.885 1.00 95.56 98 GLU A N 1
ATOM 765 C CA . GLU A 1 98 ? 15.469 -3.832 4.331 1.00 95.56 98 GLU A CA 1
ATOM 766 C C . GLU A 1 98 ? 13.978 -3.775 4.684 1.00 95.56 98 GLU A C 1
ATOM 768 O O . GLU A 1 98 ? 13.413 -2.732 5.028 1.00 95.56 98 GLU A O 1
ATOM 773 N N . ARG A 1 99 ? 13.311 -4.926 4.599 1.00 94.38 99 ARG A N 1
ATOM 774 C CA . ARG A 1 99 ? 11.856 -5.034 4.780 1.00 94.38 99 ARG A CA 1
ATOM 775 C C . ARG A 1 99 ? 11.372 -4.653 6.180 1.00 94.38 99 ARG A C 1
ATOM 777 O O . ARG A 1 99 ? 10.256 -4.169 6.340 1.00 94.38 99 ARG A O 1
ATOM 784 N N . ASP A 1 100 ? 12.172 -4.888 7.206 1.00 93.81 100 ASP A N 1
ATOM 785 C CA . ASP A 1 100 ? 11.843 -4.521 8.583 1.00 93.81 100 ASP A CA 1
ATOM 786 C C . ASP A 1 100 ? 11.926 -3.004 8.827 1.00 93.81 100 ASP A C 1
ATOM 788 O O . ASP A 1 100 ? 11.239 -2.486 9.711 1.00 93.81 100 ASP A O 1
ATOM 792 N N . GLN A 1 101 ? 12.694 -2.282 8.007 1.00 95.31 101 GLN A N 1
ATOM 793 C CA . GLN A 1 101 ? 12.910 -0.838 8.130 1.00 95.31 101 GLN A CA 1
ATOM 794 C C . GLN A 1 101 ? 11.751 0.004 7.587 1.00 95.31 101 GLN A C 1
ATOM 796 O O . GLN A 1 101 ? 11.639 1.181 7.926 1.00 95.31 101 GLN A O 1
ATOM 801 N N . ILE A 1 102 ? 10.873 -0.574 6.762 1.00 96.69 102 ILE A N 1
ATOM 802 C CA . ILE A 1 102 ? 9.764 0.167 6.144 1.00 96.69 102 ILE A CA 1
ATOM 803 C C . ILE A 1 102 ? 8.483 0.161 6.988 1.00 96.69 102 ILE A C 1
ATOM 805 O O . ILE A 1 102 ? 7.544 0.884 6.664 1.00 96.69 102 ILE A O 1
ATOM 809 N N . PHE A 1 103 ? 8.387 -0.624 8.066 1.00 97.12 103 PHE A N 1
ATOM 810 C CA . PHE A 1 103 ? 7.177 -0.644 8.896 1.00 97.12 103 PHE A CA 1
ATOM 811 C C . PHE A 1 103 ? 6.958 0.698 9.614 1.00 97.12 103 PHE A C 1
ATOM 813 O O . PHE A 1 103 ? 7.847 1.220 10.281 1.00 97.12 103 PHE A O 1
ATOM 820 N N . LEU A 1 104 ? 5.736 1.243 9.543 1.00 97.12 104 LEU A N 1
ATOM 821 C CA . LEU A 1 104 ? 5.417 2.567 10.106 1.00 97.12 104 LEU A CA 1
ATOM 822 C C . LEU A 1 104 ? 5.520 2.591 11.630 1.00 97.12 104 LEU A C 1
ATOM 824 O O . LEU A 1 104 ? 5.789 3.632 12.236 1.00 97.12 104 LEU A O 1
ATOM 828 N N . ARG A 1 105 ? 5.231 1.455 12.264 1.00 95.81 105 ARG A N 1
ATOM 829 C CA . ARG A 1 105 ? 5.278 1.272 13.712 1.00 95.81 105 ARG A CA 1
ATOM 830 C C . ARG A 1 105 ? 5.761 -0.144 14.029 1.00 95.81 105 ARG A C 1
ATOM 832 O O . ARG A 1 105 ? 5.350 -1.079 13.341 1.00 95.81 105 ARG A O 1
ATOM 839 N N . PRO A 1 106 ? 6.563 -0.328 15.092 1.00 93.62 106 PRO A N 1
ATOM 840 C CA . PRO A 1 106 ? 6.956 -1.660 15.540 1.00 93.62 106 PRO A CA 1
ATOM 841 C C . PRO A 1 106 ? 5.739 -2.428 16.091 1.00 93.62 106 PRO A C 1
ATOM 843 O O . PRO A 1 106 ? 4.832 -1.791 16.625 1.00 93.62 106 PRO A O 1
ATOM 846 N N . PRO A 1 107 ? 5.723 -3.774 16.086 1.00 89.62 107 PRO A N 1
ATOM 847 C CA . PRO A 1 107 ? 4.587 -4.566 16.584 1.00 89.62 107 PRO A CA 1
ATOM 848 C C . PRO A 1 107 ? 4.100 -4.163 17.989 1.00 89.62 107 PRO A C 1
ATOM 850 O O . PRO A 1 107 ? 2.908 -3.951 18.207 1.00 89.62 107 PRO A O 1
ATOM 853 N N . ARG A 1 108 ? 5.041 -3.904 18.912 1.00 92.56 108 ARG A N 1
ATOM 854 C CA . ARG A 1 108 ? 4.763 -3.457 20.293 1.00 92.56 108 ARG A CA 1
ATOM 855 C C . ARG A 1 108 ? 3.952 -2.161 20.385 1.00 92.56 108 ARG A C 1
ATOM 857 O O . ARG A 1 108 ? 3.356 -1.889 21.426 1.00 92.56 108 ARG A O 1
ATOM 864 N N . PHE A 1 109 ? 3.956 -1.327 19.346 1.00 93.62 109 PHE A N 1
ATOM 865 C CA . PHE A 1 109 ? 3.135 -0.121 19.309 1.00 93.62 109 PHE A CA 1
ATOM 866 C C . PHE A 1 109 ? 1.645 -0.472 19.352 1.00 93.62 109 PHE A C 1
ATOM 868 O O . PHE A 1 109 ? 0.915 0.132 20.135 1.00 93.62 109 PHE A O 1
ATOM 875 N N . TYR A 1 110 ? 1.200 -1.439 18.548 1.00 94.31 110 TYR A N 1
ATOM 876 C CA . TYR A 1 110 ? -0.219 -1.777 18.426 1.00 94.31 110 TYR A CA 1
ATOM 877 C C . TYR A 1 110 ? -0.748 -2.389 19.726 1.00 94.31 110 TYR A C 1
ATOM 879 O O . TYR A 1 110 ? -1.775 -1.947 20.235 1.00 94.31 110 TYR A O 1
ATOM 887 N N . GLU A 1 111 ? 0.025 -3.290 20.339 1.00 91.31 111 GLU A N 1
ATOM 888 C CA . GLU A 1 111 ? -0.280 -3.880 21.649 1.00 91.31 111 GLU A CA 1
ATOM 889 C C . GLU A 1 111 ? -0.418 -2.809 22.742 1.00 91.31 111 GLU A C 1
ATOM 891 O O . GLU A 1 111 ? -1.450 -2.710 23.408 1.00 91.31 111 GLU A O 1
ATOM 896 N N . ARG A 1 112 ? 0.599 -1.945 22.899 1.00 91.38 112 ARG A N 1
ATOM 897 C CA . ARG A 1 112 ? 0.610 -0.890 23.930 1.00 91.38 112 ARG A CA 1
ATOM 898 C C . ARG A 1 112 ? -0.517 0.117 23.750 1.00 91.38 112 ARG A C 1
ATOM 900 O O . ARG A 1 112 ? -1.065 0.613 24.731 1.00 91.38 112 ARG A O 1
ATOM 907 N N . ASN A 1 113 ? -0.857 0.421 22.502 1.00 92.25 113 ASN A N 1
ATOM 908 C CA . ASN A 1 113 ? -1.926 1.349 22.167 1.00 92.25 113 ASN A CA 1
ATOM 909 C C . ASN A 1 113 ? -3.281 0.648 22.014 1.00 92.25 113 ASN A C 1
ATOM 911 O O . ASN A 1 113 ? -4.214 1.296 21.542 1.00 92.25 113 ASN A O 1
ATOM 915 N N . LYS A 1 114 ? -3.418 -0.628 22.414 1.00 92.38 114 LYS A N 1
ATOM 916 C CA . LYS A 1 114 ? -4.667 -1.406 22.332 1.00 92.38 114 LYS A CA 1
ATOM 917 C C . LYS A 1 114 ? -5.356 -1.238 20.971 1.00 92.38 114 LYS A C 1
ATOM 919 O O . LYS A 1 114 ? -6.539 -0.904 20.905 1.00 92.38 114 LYS A O 1
ATOM 924 N N . VAL A 1 115 ? -4.566 -1.338 19.905 1.00 96.19 115 VAL A N 1
ATOM 925 C CA . VAL A 1 115 ? -5.041 -1.322 18.524 1.00 96.19 115 VAL A CA 1
ATOM 926 C C . VAL A 1 115 ? -5.151 -2.769 18.087 1.00 96.19 115 VAL A C 1
ATOM 928 O O . VAL A 1 115 ? -4.137 -3.456 17.968 1.00 96.19 115 VAL A O 1
ATOM 931 N N . GLU A 1 116 ? -6.372 -3.231 17.856 1.00 96.81 116 GLU A N 1
ATOM 932 C CA . GLU A 1 116 ? -6.593 -4.532 17.245 1.00 96.81 116 GLU A CA 1
ATOM 933 C C . GLU A 1 116 ? -6.272 -4.430 15.754 1.00 96.81 116 GLU A C 1
ATOM 935 O O . GLU A 1 116 ? -6.922 -3.693 15.010 1.00 96.81 116 GLU A O 1
ATOM 940 N N . LEU A 1 117 ? -5.227 -5.134 15.328 1.00 97.19 117 LEU A N 1
ATOM 941 C CA . LEU A 1 117 ? -4.771 -5.132 13.947 1.00 97.19 117 LEU A CA 1
ATOM 942 C C . LEU A 1 117 ? -5.322 -6.365 13.227 1.00 97.19 117 LEU A C 1
ATOM 944 O O . LEU A 1 117 ? -4.900 -7.487 13.501 1.00 97.19 117 LEU A O 1
ATOM 948 N N . VAL A 1 118 ? -6.242 -6.153 12.288 1.00 97.88 118 VAL A N 1
ATOM 949 C CA . VAL A 1 118 ? -6.826 -7.221 11.468 1.00 97.88 118 VAL A CA 1
ATOM 950 C C . VAL A 1 118 ? -6.131 -7.209 10.109 1.00 97.88 118 VAL A C 1
ATOM 952 O O . VAL A 1 118 ? -6.408 -6.348 9.280 1.00 97.88 118 VAL A O 1
ATOM 955 N N . LEU A 1 119 ? -5.198 -8.138 9.894 1.00 97.94 119 LEU A N 1
ATOM 956 C CA . LEU A 1 119 ? -4.409 -8.247 8.660 1.00 97.94 119 LEU A CA 1
ATOM 957 C C . LEU A 1 119 ? -5.014 -9.246 7.672 1.00 97.94 119 LEU A C 1
ATOM 959 O O . LEU A 1 119 ? -5.664 -10.208 8.075 1.00 97.94 119 LEU A O 1
ATOM 963 N N . GLY A 1 120 ? -4.754 -9.036 6.380 1.00 97.75 120 GLY A N 1
ATOM 964 C CA . GLY A 1 120 ? -5.175 -9.943 5.308 1.00 97.75 120 GLY A CA 1
ATOM 965 C C . GLY A 1 120 ? -6.690 -10.023 5.118 1.00 97.75 120 GLY A C 1
ATOM 966 O O . GLY A 1 120 ? -7.184 -11.008 4.577 1.00 97.75 120 GLY A O 1
ATOM 967 N N . GLN A 1 121 ? -7.438 -9.021 5.587 1.00 98.00 121 GLN A N 1
ATOM 968 C CA . GLN A 1 121 ? -8.896 -8.992 5.527 1.00 98.00 121 GLN A CA 1
ATOM 969 C C . GLN A 1 121 ? -9.365 -7.699 4.875 1.00 98.00 121 GLN A C 1
ATOM 971 O O . GLN A 1 121 ? -9.278 -6.609 5.445 1.00 98.00 121 GLN A O 1
ATOM 976 N N . ALA A 1 122 ? -9.877 -7.814 3.653 1.00 97.50 122 ALA A N 1
ATOM 977 C CA . ALA A 1 122 ? -10.503 -6.690 2.978 1.00 97.50 122 ALA A CA 1
ATOM 978 C C . ALA A 1 122 ? -11.897 -6.431 3.565 1.00 97.50 122 ALA A C 1
ATOM 980 O O . ALA A 1 122 ? -12.668 -7.365 3.770 1.00 97.50 122 ALA A O 1
ATOM 981 N N . ALA A 1 123 ? -12.242 -5.163 3.780 1.00 98.00 123 ALA A N 1
ATOM 982 C CA . ALA A 1 123 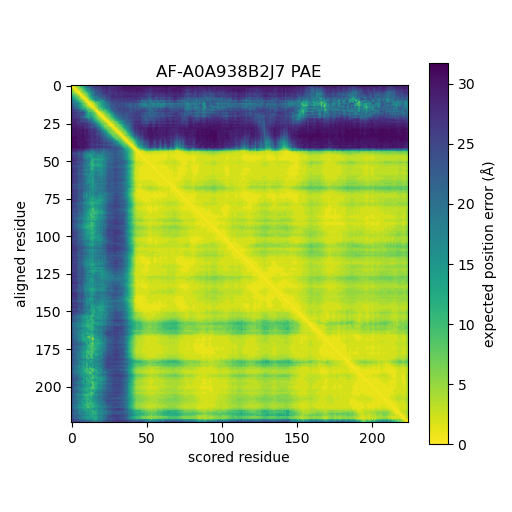? -13.633 -4.765 3.955 1.00 98.00 123 ALA A CA 1
ATOM 983 C C . ALA A 1 123 ? -14.328 -4.789 2.585 1.00 98.00 123 ALA A C 1
ATOM 985 O O . ALA A 1 123 ? -13.883 -4.113 1.655 1.00 98.00 123 ALA A O 1
ATOM 986 N N . THR A 1 124 ? -15.390 -5.578 2.454 1.00 98.19 124 THR A N 1
ATOM 987 C CA . THR A 1 124 ? -16.071 -5.858 1.179 1.00 98.19 124 THR A CA 1
ATOM 988 C C . THR A 1 124 ? -17.419 -5.160 1.056 1.00 98.19 124 THR A C 1
ATOM 990 O O . THR A 1 124 ? -17.851 -4.873 -0.058 1.00 98.19 124 THR A O 1
ATOM 993 N N . ALA A 1 125 ? -18.067 -4.837 2.178 1.00 97.75 125 ALA A N 1
ATOM 994 C CA . ALA A 1 125 ? -19.311 -4.075 2.196 1.00 97.75 125 ALA A CA 1
ATOM 995 C C . ALA A 1 125 ? -19.403 -3.169 3.430 1.00 97.75 125 ALA A C 1
ATOM 997 O O . ALA A 1 125 ? -18.837 -3.464 4.484 1.00 97.75 125 ALA A O 1
ATOM 998 N N . LEU A 1 126 ? -20.147 -2.073 3.288 1.00 97.75 126 LEU A N 1
ATOM 999 C CA . LEU A 1 126 ? -20.443 -1.118 4.350 1.00 97.75 126 LEU A CA 1
ATOM 1000 C C . LEU A 1 126 ? -21.948 -0.850 4.376 1.00 97.75 126 LEU A C 1
ATOM 1002 O O . LEU A 1 126 ? -22.494 -0.309 3.416 1.00 97.75 126 LEU A O 1
ATOM 1006 N N . ASP A 1 127 ? -22.590 -1.168 5.496 1.00 97.31 127 ASP A N 1
ATOM 1007 C CA . ASP A 1 127 ? -23.950 -0.734 5.801 1.00 97.31 127 ASP A CA 1
ATOM 1008 C C . ASP A 1 127 ? -23.893 0.419 6.811 1.00 97.31 127 ASP A C 1
ATOM 1010 O O . ASP A 1 127 ? -23.612 0.240 8.000 1.00 97.31 127 ASP A O 1
ATOM 1014 N N . VAL A 1 128 ? -24.158 1.635 6.333 1.00 94.44 128 VAL A N 1
ATOM 1015 C CA . VAL A 1 128 ? -24.146 2.848 7.163 1.00 94.44 128 VAL A CA 1
ATOM 1016 C C . VAL A 1 128 ? -25.363 2.958 8.085 1.00 94.44 128 VAL A C 1
ATOM 1018 O O . VAL A 1 128 ? -25.275 3.599 9.135 1.00 94.44 128 VAL A O 1
ATOM 1021 N N . HIS A 1 129 ? -26.489 2.331 7.730 1.00 94.62 129 HIS A N 1
ATOM 1022 C CA . HIS A 1 129 ? -27.718 2.362 8.526 1.00 94.62 129 HIS A CA 1
ATOM 1023 C C . HIS A 1 129 ? -27.633 1.380 9.697 1.00 94.62 129 HIS A C 1
ATOM 1025 O O . HIS A 1 129 ? -27.960 1.739 10.836 1.00 94.62 129 HIS A O 1
ATOM 1031 N N . ALA A 1 130 ? -27.136 0.171 9.428 1.00 95.44 130 ALA A N 1
ATOM 1032 C CA . ALA A 1 130 ? -26.835 -0.834 10.442 1.00 95.44 130 ALA A CA 1
ATOM 1033 C C . ALA A 1 130 ? -25.535 -0.536 11.210 1.00 95.44 130 ALA A C 1
ATOM 1035 O O . ALA A 1 130 ? -25.341 -1.086 12.292 1.00 95.44 130 ALA A O 1
ATOM 1036 N N . ARG A 1 131 ? -24.683 0.363 10.689 1.00 97.50 131 ARG A N 1
ATOM 1037 C CA . ARG A 1 131 ? -23.335 0.678 11.199 1.00 97.50 131 ARG A CA 1
ATOM 1038 C C . ARG A 1 131 ? -22.443 -0.558 11.286 1.00 97.50 131 ARG A C 1
ATOM 1040 O O . ARG A 1 131 ? -21.872 -0.862 12.334 1.00 97.50 131 ARG A O 1
ATOM 1047 N N . GLN A 1 132 ? -22.350 -1.276 10.173 1.00 97.88 132 GLN A N 1
ATOM 1048 C CA . GLN A 1 132 ? -21.595 -2.519 10.076 1.00 97.88 132 GLN A CA 1
ATOM 1049 C C . GLN A 1 132 ? -20.699 -2.544 8.842 1.00 97.88 132 GLN A C 1
ATOM 1051 O O . GLN A 1 132 ? -21.067 -2.073 7.766 1.00 97.88 132 GLN A O 1
ATOM 1056 N N . VAL A 1 133 ? -19.520 -3.132 9.008 1.00 98.00 133 VAL A N 1
ATOM 1057 C CA . VAL A 1 133 ? -18.587 -3.456 7.928 1.00 98.00 133 VAL A CA 1
ATOM 1058 C C . VAL A 1 133 ? -18.558 -4.969 7.771 1.00 98.00 133 VAL A C 1
ATOM 1060 O O . VAL A 1 133 ? -18.410 -5.682 8.759 1.00 98.00 133 VAL A O 1
ATOM 1063 N N . THR A 1 134 ? -18.671 -5.459 6.541 1.00 98.31 134 THR A N 1
ATOM 1064 C CA . THR A 1 134 ? -18.463 -6.880 6.226 1.00 98.31 134 THR A CA 1
ATOM 1065 C C . THR A 1 134 ? -17.031 -7.090 5.749 1.00 98.31 134 THR A C 1
ATOM 1067 O O . THR A 1 134 ? -16.541 -6.324 4.914 1.00 98.31 134 THR A O 1
ATOM 1070 N N . LEU A 1 135 ? -16.360 -8.104 6.288 1.00 98.25 135 LEU A N 1
ATOM 1071 C CA . LEU A 1 135 ? -15.019 -8.521 5.881 1.00 98.25 135 LEU A CA 1
ATOM 1072 C C . LEU A 1 135 ? -15.076 -9.612 4.804 1.00 98.25 135 LEU A C 1
ATOM 1074 O O . LEU A 1 135 ? -16.110 -10.240 4.582 1.00 98.25 135 LEU A O 1
ATOM 1078 N N . ALA A 1 136 ? -13.950 -9.855 4.137 1.00 97.75 136 ALA A N 1
ATOM 1079 C CA . ALA A 1 136 ? -13.824 -10.870 3.092 1.00 97.75 136 ALA A CA 1
ATOM 1080 C C . ALA A 1 136 ? -14.119 -12.299 3.584 1.00 97.75 136 ALA A C 1
ATOM 1082 O O . ALA A 1 136 ? -14.612 -13.115 2.812 1.00 97.75 136 ALA A O 1
ATOM 1083 N N . ASP A 1 137 ? -13.872 -12.586 4.864 1.00 96.62 137 ASP A N 1
ATOM 1084 C CA . ASP A 1 137 ? -14.217 -13.859 5.510 1.00 96.62 137 ASP A CA 1
ATOM 1085 C C . ASP A 1 137 ? -15.684 -13.954 5.980 1.00 96.62 137 ASP A C 1
ATOM 1087 O O . ASP A 1 137 ? -16.078 -14.936 6.606 1.00 96.62 137 ASP A O 1
ATOM 1091 N N . GLY A 1 138 ? -16.503 -12.941 5.683 1.00 96.88 138 GLY A N 1
ATOM 1092 C CA . GLY A 1 138 ? -17.920 -12.889 6.032 1.00 96.88 138 GLY A CA 1
ATOM 1093 C C . GLY A 1 138 ? -18.217 -12.366 7.438 1.00 96.88 138 GLY A C 1
ATOM 1094 O O . GLY A 1 138 ? -19.389 -12.153 7.755 1.00 96.88 138 GLY A O 1
ATOM 1095 N N . ARG A 1 139 ? -17.205 -12.104 8.281 1.00 96.38 139 ARG A N 1
ATOM 1096 C CA . ARG A 1 139 ? -17.435 -11.474 9.591 1.00 96.38 139 ARG A CA 1
ATOM 1097 C C . ARG A 1 139 ? -18.036 -10.082 9.424 1.00 96.38 139 ARG A C 1
ATOM 1099 O O . ARG A 1 139 ? -17.639 -9.314 8.548 1.00 96.38 139 ARG A O 1
ATOM 1106 N N . GLN A 1 140 ? -18.958 -9.747 10.320 1.00 96.94 140 GLN A N 1
ATOM 1107 C CA . GLN A 1 140 ? -19.569 -8.427 10.408 1.00 96.94 140 GLN A CA 1
ATOM 1108 C C . GLN A 1 140 ? -19.062 -7.710 11.654 1.00 96.94 140 GLN A C 1
ATOM 1110 O O . GLN A 1 140 ? -19.170 -8.225 12.765 1.00 96.94 140 GLN A O 1
ATOM 1115 N N . ILE A 1 141 ? -18.510 -6.517 11.460 1.00 97.50 141 ILE A N 1
ATOM 1116 C CA . ILE A 1 141 ? -17.947 -5.685 12.519 1.00 97.50 141 ILE A CA 1
ATOM 1117 C C . ILE A 1 141 ? -18.843 -4.463 12.706 1.00 97.50 141 ILE A C 1
ATOM 1119 O O . ILE A 1 141 ? -18.948 -3.620 11.811 1.00 97.50 141 ILE A O 1
ATOM 1123 N N . GLY A 1 142 ? -19.494 -4.372 13.866 1.00 97.69 142 GLY A N 1
ATOM 1124 C CA . GLY A 1 142 ? -20.255 -3.190 14.264 1.00 97.69 142 GLY A CA 1
ATOM 1125 C C . GLY A 1 142 ? -19.331 -2.047 14.680 1.00 97.69 142 GLY A C 1
ATOM 1126 O O . GLY A 1 142 ? -18.298 -2.285 15.307 1.00 97.69 142 GLY A O 1
ATOM 1127 N N . PHE A 1 143 ? -19.700 -0.805 14.365 1.00 97.69 143 PHE A N 1
ATOM 1128 C CA . PHE A 1 143 ? -18.906 0.370 14.731 1.00 97.69 143 PHE A CA 1
ATOM 1129 C C . PHE A 1 143 ? -19.747 1.529 15.276 1.00 97.69 143 PHE A C 1
ATOM 1131 O O . PHE A 1 143 ? -20.890 1.750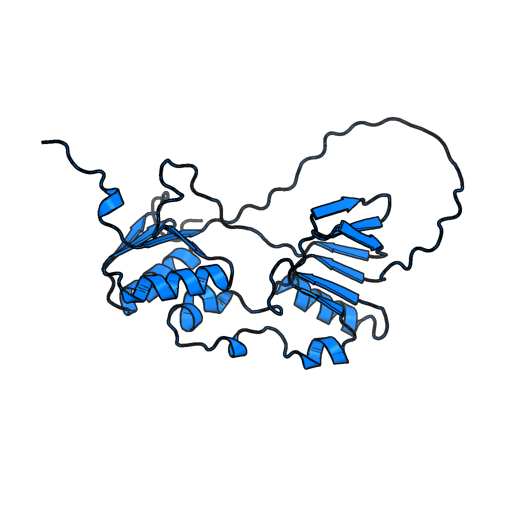 14.870 1.00 97.69 143 PHE A O 1
ATOM 1138 N N . GLU A 1 144 ? -19.150 2.339 16.152 1.00 97.31 144 GLU A N 1
ATOM 1139 C CA . GLU A 1 144 ? -19.706 3.650 16.508 1.00 97.31 144 GLU A CA 1
ATOM 1140 C C . GLU A 1 144 ? -19.213 4.743 15.559 1.00 97.31 144 GLU A C 1
ATOM 1142 O O . GLU A 1 144 ? -20.011 5.537 15.050 1.00 97.31 144 GLU A O 1
ATOM 1147 N N . LYS A 1 145 ? -17.901 4.765 15.294 1.00 97.25 145 LYS A N 1
ATOM 1148 C CA . LYS A 1 145 ? -17.245 5.676 14.350 1.00 97.25 145 LYS A CA 1
ATOM 1149 C C . LYS A 1 145 ? -16.401 4.876 13.364 1.00 97.25 145 LYS A C 1
ATOM 1151 O O . LYS A 1 145 ? -15.597 4.038 13.766 1.00 97.25 145 LYS A O 1
ATOM 1156 N N . LEU A 1 146 ? -16.556 5.185 12.079 1.00 98.25 146 LEU A N 1
ATOM 1157 C CA . LEU A 1 146 ? -15.812 4.562 10.989 1.00 98.25 146 LEU A CA 1
ATOM 1158 C C . LEU A 1 146 ? -14.964 5.600 10.255 1.00 98.25 146 LEU A C 1
ATOM 1160 O O . LEU A 1 146 ? -15.464 6.664 9.890 1.00 98.25 146 LEU A O 1
ATOM 1164 N N . LEU A 1 147 ? -13.705 5.261 9.986 1.00 98.50 147 LEU A N 1
ATOM 1165 C CA . LEU A 1 147 ? -12.836 5.997 9.072 1.00 98.50 147 LEU A CA 1
ATOM 1166 C C . LEU A 1 147 ? -12.497 5.137 7.851 1.00 98.50 147 LEU A C 1
ATOM 1168 O O . LEU A 1 147 ? -11.936 4.050 7.982 1.00 98.50 147 LEU A O 1
ATOM 1172 N N . LEU A 1 148 ? -12.767 5.670 6.659 1.00 98.44 148 LEU A N 1
ATOM 1173 C CA . LEU A 1 148 ? -12.295 5.105 5.398 1.00 98.44 148 LEU A CA 1
ATOM 1174 C C . LEU A 1 148 ? -10.925 5.702 5.053 1.00 98.44 148 LEU A C 1
ATOM 1176 O O . LEU A 1 148 ? -10.817 6.856 4.650 1.00 98.44 148 LEU A O 1
ATOM 1180 N N . ALA A 1 149 ? -9.877 4.901 5.219 1.00 98.19 149 ALA A N 1
ATOM 1181 C CA . ALA A 1 149 ? -8.481 5.222 4.925 1.00 98.19 149 ALA A CA 1
ATOM 1182 C C . ALA A 1 149 ? -7.902 4.274 3.853 1.00 98.19 149 ALA A C 1
ATOM 1184 O O . ALA A 1 149 ? -6.721 3.925 3.875 1.00 98.19 149 ALA A O 1
ATOM 1185 N N . THR A 1 150 ? -8.736 3.849 2.898 1.00 96.69 150 THR A N 1
ATOM 1186 C CA . THR A 1 150 ? -8.432 2.813 1.891 1.00 96.69 150 THR A CA 1
ATOM 1187 C C . THR A 1 150 ? -7.379 3.226 0.862 1.00 96.69 150 THR A C 1
ATOM 1189 O O . THR A 1 150 ? -6.827 2.378 0.164 1.00 96.69 150 THR A O 1
ATOM 1192 N N . GLY A 1 151 ? -7.084 4.524 0.751 1.00 95.00 151 GLY A N 1
ATOM 1193 C CA . GLY A 1 151 ? -6.186 5.053 -0.271 1.00 95.00 151 GLY A CA 1
ATOM 1194 C C . GLY A 1 151 ? -6.714 4.787 -1.684 1.00 95.00 151 GLY A C 1
ATOM 1195 O O . GLY A 1 151 ? -7.918 4.817 -1.917 1.00 95.00 151 GLY A O 1
ATOM 1196 N N . GLY A 1 152 ? -5.803 4.534 -2.626 1.00 91.88 152 GLY A N 1
ATOM 1197 C CA . GLY A 1 152 ? -6.139 4.215 -4.012 1.00 91.88 152 GLY A CA 1
ATOM 1198 C C . GLY A 1 152 ? -5.415 2.981 -4.544 1.00 91.88 152 GLY A C 1
ATOM 1199 O O . GLY A 1 152 ? -4.540 2.410 -3.884 1.00 91.88 152 GLY A O 1
ATOM 1200 N N . ARG A 1 153 ? -5.778 2.602 -5.770 1.00 91.81 153 ARG A N 1
ATOM 1201 C CA . ARG A 1 153 ? -5.216 1.478 -6.532 1.00 91.81 153 ARG A CA 1
ATOM 1202 C C . ARG A 1 153 ? -4.627 1.964 -7.864 1.00 91.81 153 ARG A C 1
ATOM 1204 O O . ARG A 1 153 ? -5.146 2.949 -8.399 1.00 91.81 153 ARG A O 1
ATOM 1211 N N . PRO A 1 154 ? -3.596 1.290 -8.414 1.00 92.19 154 PRO A N 1
ATOM 1212 C CA . PRO A 1 154 ? -3.120 1.564 -9.761 1.00 92.19 154 PRO A CA 1
ATOM 1213 C C . PRO A 1 154 ? -4.234 1.370 -10.793 1.00 92.19 154 PRO A C 1
ATOM 1215 O O . PRO A 1 154 ? -4.938 0.358 -10.776 1.00 92.19 154 PRO A O 1
ATOM 1218 N N . ARG A 1 155 ? -4.369 2.316 -11.721 1.00 89.69 155 ARG A N 1
ATOM 1219 C CA . ARG A 1 155 ? -5.166 2.167 -12.935 1.00 89.69 155 ARG A CA 1
ATOM 1220 C C . ARG A 1 155 ? -4.525 1.077 -13.777 1.00 89.69 155 ARG A C 1
ATOM 1222 O O . ARG A 1 155 ? -3.368 1.207 -14.167 1.00 89.69 155 ARG A O 1
ATOM 1229 N N . ARG A 1 156 ? -5.285 0.029 -14.074 1.00 89.19 156 ARG A N 1
ATOM 1230 C CA . ARG A 1 156 ? -4.856 -1.016 -15.004 1.00 89.19 156 ARG A CA 1
ATOM 1231 C C . ARG A 1 156 ? -4.938 -0.495 -16.438 1.00 89.19 156 ARG A C 1
ATOM 1233 O O . ARG A 1 156 ? -5.870 0.239 -16.765 1.00 89.19 156 ARG A O 1
ATOM 1240 N N . LEU A 1 157 ? -3.969 -0.854 -17.277 1.00 87.94 157 LEU A N 1
ATOM 1241 C CA . LEU A 1 157 ? -3.985 -0.499 -18.694 1.00 87.94 157 LEU A CA 1
ATOM 1242 C C . LEU A 1 157 ? -5.104 -1.262 -19.412 1.00 87.94 157 LEU A C 1
ATOM 1244 O O . LEU A 1 157 ? -5.084 -2.492 -19.406 1.00 87.94 157 LEU A O 1
ATOM 1248 N N . PRO A 1 158 ? -6.054 -0.570 -20.061 1.00 88.81 158 PRO A N 1
ATOM 1249 C CA . PRO A 1 158 ? -7.150 -1.210 -20.778 1.00 88.81 158 PRO A CA 1
ATOM 1250 C C . PRO A 1 158 ? -6.723 -1.555 -22.214 1.00 88.81 158 PRO A C 1
ATOM 1252 O O . PRO A 1 158 ? -7.327 -1.087 -23.176 1.00 88.81 158 PRO A O 1
ATOM 1255 N N . LEU A 1 159 ? -5.634 -2.311 -22.371 1.00 88.62 159 LEU A N 1
ATOM 1256 C CA . LEU A 1 159 ? -5.056 -2.645 -23.675 1.00 88.62 159 LEU A CA 1
ATOM 1257 C C . LEU A 1 159 ? -4.837 -4.160 -23.806 1.00 88.62 159 LEU A C 1
ATOM 1259 O O . LEU A 1 159 ? -4.517 -4.812 -22.810 1.00 88.62 159 LEU A O 1
ATOM 1263 N N . PRO A 1 160 ? -4.964 -4.731 -25.020 1.00 91.94 160 PRO A N 1
ATOM 1264 C CA . PRO A 1 160 ? -4.615 -6.126 -25.261 1.00 91.94 160 PRO A CA 1
ATOM 1265 C C . PRO A 1 160 ? -3.180 -6.436 -24.818 1.00 91.94 160 PRO A C 1
ATOM 1267 O O . PRO A 1 160 ? -2.248 -5.712 -25.169 1.00 91.94 160 PRO A O 1
ATOM 1270 N N . GLY A 1 161 ? -3.013 -7.521 -24.060 1.00 88.44 161 GLY A N 1
ATOM 1271 C CA . GLY A 1 161 ? -1.721 -7.951 -23.529 1.00 88.44 161 GLY A CA 1
ATOM 1272 C C . GLY A 1 161 ? -1.286 -7.252 -22.240 1.00 88.44 161 GLY A C 1
ATOM 1273 O O . GLY A 1 161 ? -0.141 -7.427 -21.847 1.00 88.44 161 GLY A O 1
ATOM 1274 N N . ALA A 1 162 ? -2.154 -6.482 -21.568 1.00 87.88 162 ALA A N 1
ATOM 1275 C CA . ALA A 1 162 ? -1.864 -5.866 -20.264 1.00 87.88 162 ALA A CA 1
ATOM 1276 C C . ALA A 1 162 ? -1.663 -6.875 -19.107 1.00 87.88 162 ALA A C 1
ATOM 1278 O O . ALA A 1 162 ? -1.308 -6.476 -17.996 1.00 87.88 162 ALA A O 1
ATOM 1279 N N . ASP A 1 163 ? -1.894 -8.157 -19.375 1.00 87.88 163 ASP A N 1
ATOM 1280 C CA . ASP A 1 163 ? -1.752 -9.325 -18.506 1.00 87.88 163 ASP A CA 1
ATOM 1281 C C . ASP A 1 163 ? -0.533 -10.203 -18.852 1.00 87.88 163 ASP A C 1
ATOM 1283 O O . ASP A 1 163 ? -0.309 -11.229 -18.209 1.00 87.88 163 ASP A O 1
ATOM 1287 N N . LEU A 1 164 ? 0.270 -9.816 -19.852 1.00 90.94 164 LEU A N 1
ATOM 1288 C CA . LEU A 1 164 ? 1.488 -10.539 -20.214 1.00 90.94 164 LEU A CA 1
ATOM 1289 C C . LEU A 1 164 ? 2.488 -10.586 -19.050 1.00 90.94 164 LEU A C 1
ATOM 1291 O O . LEU A 1 164 ? 2.642 -9.636 -18.278 1.00 90.94 164 LEU A O 1
ATOM 1295 N N . ALA A 1 165 ? 3.239 -11.687 -18.979 1.00 88.12 165 ALA A N 1
ATOM 1296 C CA . ALA A 1 165 ? 4.378 -11.797 -18.077 1.00 88.12 165 ALA A CA 1
ATOM 1297 C C . ALA A 1 165 ? 5.384 -10.659 -18.336 1.00 88.12 165 ALA A C 1
ATOM 1299 O O . ALA A 1 165 ? 5.657 -10.308 -19.484 1.00 88.12 165 ALA A O 1
ATOM 1300 N N . GLY A 1 166 ? 5.932 -10.087 -17.261 1.00 89.62 166 GLY A N 1
ATOM 1301 C CA . GLY A 1 166 ? 6.798 -8.905 -17.321 1.00 89.62 166 GLY A CA 1
ATOM 1302 C C . GLY A 1 166 ? 6.049 -7.573 -17.210 1.00 89.62 166 GLY A C 1
ATOM 1303 O O . GLY A 1 166 ? 6.676 -6.518 -17.214 1.00 89.62 166 GLY A O 1
ATOM 1304 N N . ILE A 1 167 ? 4.720 -7.573 -17.077 1.00 93.88 167 ILE A N 1
ATOM 1305 C CA . ILE A 1 167 ? 3.968 -6.360 -16.739 1.00 93.88 167 ILE A CA 1
ATOM 1306 C C . ILE A 1 167 ? 3.801 -6.274 -15.227 1.00 93.88 167 ILE A C 1
ATOM 1308 O O . ILE A 1 167 ? 3.213 -7.148 -14.593 1.00 93.88 167 ILE A O 1
ATOM 1312 N N . HIS A 1 168 ? 4.290 -5.179 -14.661 1.00 95.56 168 HIS A N 1
ATOM 1313 C CA . HIS A 1 168 ? 4.260 -4.894 -13.241 1.00 95.56 168 HIS A CA 1
ATOM 1314 C C . HIS A 1 168 ? 3.548 -3.566 -12.977 1.00 95.56 168 HIS A C 1
ATOM 1316 O O . HIS A 1 168 ? 3.561 -2.622 -13.767 1.00 95.56 168 HIS A O 1
ATOM 1322 N N . TYR A 1 169 ? 2.916 -3.486 -11.819 1.00 95.56 169 TYR A N 1
ATOM 1323 C CA . TYR A 1 169 ? 2.409 -2.240 -11.263 1.00 95.56 169 TYR A CA 1
ATOM 1324 C C . TYR A 1 169 ? 3.162 -2.002 -9.964 1.00 95.56 169 TYR A C 1
ATOM 1326 O O . TYR A 1 169 ? 3.802 -2.921 -9.468 1.00 95.56 169 TYR A O 1
ATOM 1334 N N . LEU A 1 170 ? 3.131 -0.777 -9.442 1.00 96.50 170 LEU A N 1
ATOM 1335 C CA . LEU A 1 170 ? 3.802 -0.462 -8.185 1.00 96.50 170 LEU A CA 1
ATOM 1336 C C . LEU A 1 170 ? 2.865 0.259 -7.220 1.00 96.50 170 LEU A C 1
ATOM 1338 O O . LEU A 1 170 ? 2.530 1.434 -7.410 1.00 96.50 170 LEU A O 1
ATOM 1342 N N . ARG A 1 171 ? 2.430 -0.451 -6.176 1.00 95.00 171 ARG A N 1
ATOM 1343 C CA . ARG A 1 171 ? 1.602 0.102 -5.097 1.00 95.00 171 ARG A CA 1
ATOM 1344 C C . ARG A 1 171 ? 1.858 -0.504 -3.727 1.00 95.00 171 ARG A C 1
ATOM 1346 O O . ARG A 1 171 ? 1.730 0.228 -2.736 1.00 95.00 171 ARG A O 1
ATOM 1353 N N . ASN A 1 172 ? 2.084 -1.808 -3.665 1.00 96.12 172 ASN A N 1
ATOM 1354 C CA . ASN A 1 172 ? 2.273 -2.544 -2.422 1.00 96.12 172 ASN A CA 1
ATOM 1355 C C . ASN A 1 172 ? 3.629 -3.259 -2.398 1.00 96.12 172 ASN A C 1
ATOM 1357 O O . ASN A 1 172 ? 4.446 -3.125 -3.311 1.00 96.12 172 ASN A O 1
ATOM 1361 N N . LEU A 1 173 ? 3.886 -3.959 -1.300 1.00 96.69 173 LEU A N 1
ATOM 1362 C CA . LEU A 1 173 ? 5.132 -4.677 -1.097 1.00 96.69 173 LEU A CA 1
ATOM 1363 C C . LEU A 1 173 ? 5.313 -5.790 -2.136 1.00 96.69 173 LEU A C 1
ATOM 1365 O O . LEU A 1 173 ? 6.382 -5.902 -2.725 1.00 96.69 173 LEU A O 1
ATOM 1369 N N . GLU A 1 174 ? 4.250 -6.542 -2.416 1.00 96.50 174 GLU A N 1
ATOM 1370 C CA . GLU A 1 174 ? 4.259 -7.649 -3.372 1.00 96.50 174 GLU A CA 1
ATOM 1371 C C . GLU A 1 174 ? 4.572 -7.178 -4.799 1.00 96.50 174 GLU A C 1
ATOM 1373 O O . GLU A 1 174 ? 5.311 -7.839 -5.525 1.00 96.50 174 GLU A O 1
ATOM 1378 N N . ASP A 1 175 ? 4.057 -6.014 -5.192 1.00 96.56 175 ASP A N 1
ATOM 1379 C CA . ASP A 1 175 ? 4.375 -5.353 -6.455 1.00 96.56 175 ASP A CA 1
ATOM 1380 C C . ASP A 1 175 ? 5.880 -5.038 -6.560 1.00 96.56 175 ASP A C 1
ATOM 1382 O O . ASP A 1 175 ? 6.517 -5.325 -7.576 1.00 96.56 175 ASP A O 1
ATOM 1386 N N . SER A 1 176 ? 6.459 -4.452 -5.504 1.00 96.75 176 SER A N 1
ATOM 1387 C CA . SER A 1 176 ? 7.884 -4.098 -5.466 1.00 96.75 176 SER A CA 1
ATOM 1388 C C . SER A 1 176 ? 8.769 -5.350 -5.481 1.00 96.75 176 SER A C 1
ATOM 1390 O O . SER A 1 176 ? 9.713 -5.425 -6.268 1.00 96.75 176 SER A O 1
ATOM 1392 N N . ASP A 1 177 ? 8.409 -6.375 -4.702 1.00 96.38 177 ASP A N 1
ATOM 1393 C CA . ASP A 1 177 ? 9.084 -7.678 -4.686 1.00 96.38 177 ASP A CA 1
ATOM 1394 C C . ASP A 1 177 ? 9.043 -8.350 -6.070 1.00 96.38 177 ASP A C 1
ATOM 1396 O O . ASP A 1 177 ? 10.055 -8.875 -6.544 1.00 96.38 177 ASP A O 1
ATOM 1400 N N . ALA A 1 178 ? 7.900 -8.286 -6.762 1.00 95.88 178 ALA A N 1
ATOM 1401 C CA . ALA A 1 178 ? 7.750 -8.831 -8.109 1.00 95.88 178 ALA A CA 1
ATOM 1402 C C . ALA A 1 178 ? 8.640 -8.107 -9.131 1.00 95.88 178 ALA A C 1
ATOM 1404 O O . ALA A 1 178 ? 9.242 -8.762 -9.987 1.00 95.88 178 ALA A O 1
ATOM 1405 N N . ILE A 1 179 ? 8.760 -6.776 -9.040 1.00 96.00 179 ILE A N 1
ATOM 1406 C CA . ILE A 1 179 ? 9.689 -6.019 -9.890 1.00 96.00 179 ILE A CA 1
ATOM 1407 C C . ILE A 1 179 ? 11.127 -6.432 -9.567 1.00 96.00 179 ILE A C 1
ATOM 1409 O O . ILE A 1 179 ? 11.856 -6.799 -10.485 1.00 96.00 179 ILE A O 1
ATOM 1413 N N . ARG A 1 180 ? 11.526 -6.459 -8.286 1.00 94.75 180 ARG A N 1
ATOM 1414 C CA . ARG A 1 180 ? 12.874 -6.886 -7.856 1.00 94.75 180 ARG A CA 1
ATOM 1415 C C . ARG A 1 180 ? 13.257 -8.251 -8.411 1.00 94.75 180 ARG A C 1
ATOM 1417 O O . ARG A 1 180 ? 14.359 -8.410 -8.934 1.00 94.75 180 ARG A O 1
ATOM 1424 N N . ALA A 1 181 ? 12.346 -9.218 -8.341 1.00 94.44 181 ALA A N 1
ATOM 1425 C CA . ALA A 1 181 ? 12.568 -10.547 -8.897 1.00 94.44 181 ALA A CA 1
ATOM 1426 C C . ALA A 1 181 ? 12.842 -10.493 -10.411 1.00 94.44 181 ALA A C 1
ATOM 1428 O O . ALA A 1 181 ? 13.788 -11.124 -10.893 1.00 94.44 181 ALA A O 1
ATOM 1429 N N . ALA A 1 182 ? 12.073 -9.694 -11.156 1.00 93.50 182 ALA A N 1
ATOM 1430 C CA . ALA A 1 182 ? 12.242 -9.536 -12.599 1.00 93.50 182 ALA A CA 1
ATOM 1431 C C . ALA A 1 182 ? 13.567 -8.844 -12.983 1.00 93.50 182 ALA A C 1
ATOM 1433 O O . ALA A 1 182 ? 14.147 -9.164 -14.026 1.00 93.50 182 ALA A O 1
ATOM 1434 N N . LEU A 1 183 ? 14.092 -7.948 -12.136 1.00 91.12 183 LEU A N 1
ATOM 1435 C CA . LEU A 1 183 ? 15.345 -7.225 -12.400 1.00 91.12 183 LEU A CA 1
ATOM 1436 C C . LEU A 1 183 ? 16.565 -8.135 -12.536 1.00 91.12 183 LEU A C 1
ATOM 1438 O O . LEU A 1 183 ? 17.478 -7.801 -13.284 1.00 91.12 183 LEU A O 1
ATOM 1442 N N . SER A 1 184 ? 16.556 -9.308 -11.899 1.00 86.25 184 SER A N 1
ATOM 1443 C CA . SER A 1 184 ? 17.665 -10.273 -11.952 1.00 86.25 184 SER A CA 1
ATOM 1444 C C . SER A 1 184 ? 18.043 -10.731 -13.370 1.00 86.25 184 SER A C 1
ATOM 1446 O O . SER A 1 184 ? 19.185 -11.118 -13.611 1.00 86.25 184 SER A O 1
ATOM 1448 N N . SER A 1 185 ? 17.100 -10.685 -14.317 1.00 88.62 185 SER A N 1
ATOM 1449 C CA . SER A 1 185 ? 17.298 -11.139 -15.703 1.00 88.62 185 SER A CA 1
ATOM 1450 C C . SER A 1 185 ? 17.013 -10.062 -16.754 1.00 88.62 185 SER A C 1
ATOM 1452 O O . SER A 1 185 ? 17.279 -10.258 -17.945 1.00 88.62 185 SER A O 1
ATOM 1454 N N . ALA A 1 186 ? 16.486 -8.910 -16.336 1.00 92.88 186 ALA A N 1
ATOM 1455 C CA . ALA A 1 186 ? 16.085 -7.850 -17.242 1.00 92.88 186 ALA A CA 1
ATOM 1456 C C . ALA A 1 186 ? 17.283 -7.025 -17.726 1.00 92.88 186 ALA A C 1
ATOM 1458 O O . ALA A 1 186 ? 18.163 -6.639 -16.967 1.00 92.88 186 ALA A O 1
ATOM 1459 N N . ARG A 1 187 ? 17.283 -6.698 -19.023 1.00 93.69 187 ARG A N 1
ATOM 1460 C CA . ARG A 1 187 ? 18.257 -5.768 -19.634 1.00 93.69 187 ARG A CA 1
ATOM 1461 C C . ARG A 1 187 ? 17.633 -4.455 -20.100 1.00 93.69 187 ARG A C 1
ATOM 1463 O O . ARG A 1 187 ? 18.338 -3.493 -20.390 1.00 93.69 187 ARG A O 1
ATOM 1470 N N . ARG A 1 188 ? 16.308 -4.443 -20.247 1.00 96.31 188 ARG A N 1
ATOM 1471 C CA . ARG A 1 188 ? 15.523 -3.323 -20.770 1.00 96.31 188 ARG A CA 1
ATOM 1472 C C . ARG A 1 188 ? 14.236 -3.192 -19.985 1.00 96.31 188 ARG A C 1
ATOM 1474 O O . ARG A 1 188 ? 13.571 -4.204 -19.754 1.00 96.31 188 ARG A O 1
ATOM 1481 N N . ALA A 1 189 ? 13.870 -1.957 -19.681 1.00 96.56 189 ALA A N 1
ATOM 1482 C CA . ALA A 1 189 ? 12.630 -1.629 -19.001 1.00 96.56 189 ALA A CA 1
ATOM 1483 C C . ALA A 1 189 ? 11.894 -0.498 -19.721 1.00 96.56 189 ALA A C 1
ATOM 1485 O O . ALA A 1 189 ? 12.512 0.425 -20.257 1.00 96.56 189 ALA A O 1
ATOM 1486 N N . VAL A 1 190 ? 10.566 -0.574 -19.712 1.00 97.12 190 VAL A N 1
ATOM 1487 C CA . VAL A 1 190 ? 9.685 0.521 -20.117 1.00 97.12 190 VAL A CA 1
ATOM 1488 C C . VAL A 1 190 ? 8.879 0.950 -18.902 1.00 97.12 190 VAL A C 1
ATOM 1490 O O . VAL A 1 190 ? 8.231 0.133 -18.255 1.00 97.12 190 VAL A O 1
ATOM 1493 N N . VAL A 1 191 ? 8.898 2.236 -18.587 1.00 96.81 191 VAL A N 1
ATOM 1494 C CA . VAL A 1 191 ? 8.045 2.819 -17.553 1.00 96.81 191 VAL A CA 1
ATOM 1495 C C . VAL A 1 191 ? 6.937 3.601 -18.241 1.00 96.81 191 VAL A C 1
ATOM 1497 O O . VAL A 1 191 ? 7.210 4.473 -19.063 1.00 96.81 191 VAL A O 1
ATOM 1500 N N . ILE A 1 192 ? 5.686 3.268 -17.932 1.00 95.50 192 ILE A N 1
ATOM 1501 C CA . ILE A 1 192 ? 4.506 3.947 -18.467 1.00 95.50 192 ILE A CA 1
ATOM 1502 C C . ILE A 1 192 ? 3.991 4.929 -17.417 1.00 95.50 192 ILE A C 1
ATOM 1504 O O . ILE A 1 192 ? 3.500 4.530 -16.356 1.00 95.50 192 ILE A O 1
ATOM 1508 N N . GLY A 1 193 ? 4.075 6.212 -17.763 1.00 93.31 193 GLY A N 1
ATOM 1509 C CA . GLY A 1 193 ? 3.804 7.351 -16.897 1.00 93.31 193 GLY A CA 1
ATOM 1510 C C . GLY A 1 193 ? 5.099 7.983 -16.381 1.00 93.31 193 GLY A C 1
ATOM 1511 O O . GLY A 1 193 ? 5.865 7.360 -15.656 1.00 93.31 193 GLY A O 1
ATOM 1512 N N . GLY A 1 194 ? 5.311 9.248 -16.719 1.00 94.38 194 GLY A N 1
ATOM 1513 C CA . GLY A 1 194 ? 6.378 10.147 -16.282 1.00 94.38 194 GLY A CA 1
ATOM 1514 C C . GLY A 1 194 ? 5.966 11.050 -15.115 1.00 94.38 194 GLY A C 1
ATOM 1515 O O . GLY A 1 194 ? 6.413 12.191 -15.025 1.00 94.38 194 GLY A O 1
ATOM 1516 N N . GLY A 1 195 ? 5.091 10.564 -14.230 1.00 93.75 195 GLY A N 1
ATOM 1517 C CA . GLY A 1 195 ? 4.848 11.176 -12.919 1.00 93.75 195 GLY A CA 1
ATOM 1518 C C . GLY A 1 195 ? 5.978 10.865 -11.927 1.00 93.75 195 GLY A C 1
ATOM 1519 O O . GLY A 1 195 ? 6.874 10.086 -12.240 1.00 93.75 195 GLY A O 1
ATOM 1520 N N . PHE A 1 196 ? 5.911 11.397 -10.700 1.00 94.50 196 PHE A N 1
ATOM 1521 C CA . PHE A 1 196 ? 6.966 11.216 -9.683 1.00 94.50 196 PHE A CA 1
ATOM 1522 C C . PHE A 1 196 ? 7.402 9.758 -9.494 1.00 94.50 196 PHE A C 1
ATOM 1524 O O . PHE A 1 196 ? 8.581 9.455 -9.632 1.00 94.50 196 PHE A O 1
ATOM 1531 N N . ILE A 1 197 ? 6.457 8.841 -9.253 1.00 94.75 197 ILE A N 1
ATOM 1532 C CA . ILE A 1 197 ? 6.774 7.415 -9.060 1.00 94.75 197 ILE A CA 1
ATOM 1533 C C . ILE A 1 197 ? 7.398 6.810 -10.322 1.00 94.75 197 ILE A C 1
ATOM 1535 O O . ILE A 1 197 ? 8.350 6.044 -10.226 1.00 94.75 197 ILE A O 1
ATOM 1539 N N . GLY A 1 198 ? 6.897 7.171 -11.505 1.00 95.81 198 GLY A N 1
ATOM 1540 C CA . GLY A 1 198 ? 7.460 6.699 -12.767 1.00 95.81 198 GLY A CA 1
ATOM 1541 C C . GLY A 1 198 ? 8.903 7.161 -12.969 1.00 95.81 198 GLY A C 1
ATOM 1542 O O . GLY A 1 198 ? 9.767 6.357 -13.306 1.00 95.81 198 GLY A O 1
ATOM 1543 N N . CYS A 1 199 ? 9.193 8.431 -12.684 1.00 96.38 199 CYS A N 1
ATOM 1544 C CA . CYS A 1 199 ? 10.546 8.979 -12.747 1.00 96.38 199 CYS A CA 1
ATOM 1545 C C . CYS A 1 199 ? 11.485 8.367 -11.697 1.00 96.38 199 CYS A C 1
ATOM 1547 O O . CYS A 1 199 ? 12.634 8.070 -12.022 1.00 96.38 199 CYS A O 1
ATOM 1549 N N . GLU A 1 200 ? 11.015 8.151 -10.465 1.00 96.88 200 GLU A N 1
ATOM 1550 C CA . GLU A 1 200 ? 11.784 7.475 -9.409 1.00 96.88 200 GLU A CA 1
ATOM 1551 C C . GLU A 1 200 ? 12.176 6.058 -9.835 1.00 96.88 200 GLU A C 1
ATOM 1553 O O . GLU A 1 200 ? 13.360 5.721 -9.834 1.00 96.88 200 GLU A O 1
ATOM 1558 N N . VAL A 1 201 ? 11.198 5.268 -10.294 1.00 97.25 201 VAL A N 1
ATOM 1559 C CA . VAL A 1 201 ? 11.441 3.912 -10.797 1.00 97.25 201 VAL A CA 1
ATOM 1560 C C . VAL A 1 201 ? 12.396 3.956 -11.985 1.00 97.25 201 VAL A C 1
ATOM 1562 O O . VAL A 1 201 ? 13.405 3.262 -11.970 1.00 97.25 201 VAL A O 1
ATOM 1565 N N . ALA A 1 202 ? 12.136 4.791 -12.995 1.00 97.00 202 ALA A N 1
ATOM 1566 C CA . ALA A 1 202 ? 12.984 4.873 -14.182 1.00 97.00 202 ALA A CA 1
ATOM 1567 C C . ALA A 1 202 ? 14.441 5.221 -13.840 1.00 97.00 202 ALA A C 1
ATOM 1569 O O . ALA A 1 202 ? 15.3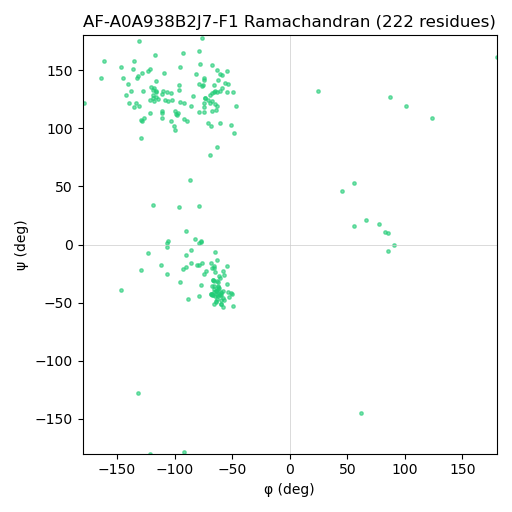64 4.633 -14.405 1.00 97.00 202 ALA A O 1
ATOM 1570 N N . THR A 1 203 ? 14.644 6.132 -12.886 1.00 96.62 203 THR A N 1
ATOM 1571 C CA . THR A 1 203 ? 15.976 6.505 -12.396 1.00 96.62 203 THR A CA 1
ATOM 1572 C C . THR A 1 203 ? 16.658 5.323 -11.716 1.00 96.62 203 THR A C 1
ATOM 1574 O O . THR A 1 203 ? 17.792 4.998 -12.063 1.00 96.62 203 THR A O 1
ATOM 1577 N N . GLY A 1 204 ? 15.959 4.636 -10.809 1.00 95.75 204 GLY A N 1
ATOM 1578 C CA . GLY A 1 204 ? 16.492 3.462 -10.121 1.00 95.75 204 GLY A CA 1
ATOM 1579 C C . GLY A 1 204 ? 16.851 2.317 -11.077 1.00 95.75 204 GLY A C 1
ATOM 1580 O O . GLY A 1 204 ? 17.924 1.727 -10.981 1.00 95.75 204 GLY A O 1
ATOM 1581 N N . LEU A 1 205 ? 16.003 2.048 -12.073 1.00 96.19 205 LEU A N 1
ATOM 1582 C CA . LEU A 1 205 ? 16.279 1.039 -13.101 1.00 96.19 205 LEU A CA 1
ATOM 1583 C C . LEU A 1 205 ? 17.502 1.398 -13.955 1.00 96.19 205 LEU A C 1
ATOM 1585 O O . LEU A 1 205 ? 18.320 0.528 -14.260 1.00 96.19 205 LEU A O 1
ATOM 1589 N N . ALA A 1 206 ? 17.659 2.675 -14.310 1.00 96.12 206 ALA A N 1
ATOM 1590 C CA . ALA A 1 206 ? 18.834 3.151 -15.030 1.00 96.12 206 ALA A CA 1
ATOM 1591 C C . ALA A 1 206 ? 20.119 3.035 -14.188 1.00 96.12 206 ALA A C 1
ATOM 1593 O O . ALA A 1 206 ? 21.155 2.642 -14.722 1.00 96.12 206 ALA A O 1
ATOM 1594 N N . GLN A 1 207 ? 20.057 3.308 -12.878 1.00 94.94 207 GLN A N 1
ATOM 1595 C CA . GLN A 1 207 ? 21.187 3.126 -11.953 1.00 94.94 207 GLN A CA 1
ATOM 1596 C C . GLN A 1 207 ? 21.631 1.661 -11.849 1.00 94.94 207 GLN A C 1
ATOM 1598 O O . GLN A 1 207 ? 22.823 1.388 -11.733 1.00 94.94 207 GLN A O 1
ATOM 1603 N N . LEU A 1 208 ? 20.693 0.719 -11.976 1.00 93.44 208 LEU A N 1
ATOM 1604 C CA . LEU A 1 208 ? 20.975 -0.718 -12.054 1.00 93.44 208 LEU A CA 1
ATOM 1605 C C . LEU A 1 208 ? 21.490 -1.173 -13.436 1.00 93.44 208 LEU A C 1
ATOM 1607 O O . LEU A 1 208 ? 21.707 -2.363 -13.656 1.00 93.44 208 LEU A O 1
ATOM 1611 N N . GLY A 1 209 ? 21.691 -0.248 -14.380 1.00 94.69 209 GLY A N 1
ATOM 1612 C CA . GLY A 1 209 ? 22.264 -0.524 -15.700 1.00 94.69 209 GLY A CA 1
ATOM 1613 C C . GLY A 1 209 ? 21.261 -0.999 -16.755 1.00 94.69 209 GLY A C 1
ATOM 1614 O O . GLY A 1 209 ? 21.674 -1.415 -17.841 1.00 94.69 209 GLY A O 1
ATOM 1615 N N . LEU A 1 210 ? 19.952 -0.939 -16.486 1.00 96.69 210 LEU A N 1
ATOM 1616 C CA . LEU A 1 210 ? 18.941 -1.292 -17.482 1.00 96.69 210 LEU A CA 1
ATOM 1617 C C . LEU A 1 210 ? 18.784 -0.163 -18.507 1.00 96.69 210 LEU A C 1
ATOM 1619 O O . LEU A 1 210 ? 18.623 1.009 -18.156 1.00 96.69 210 LEU A O 1
ATOM 1623 N N . ALA A 1 211 ? 18.709 -0.527 -19.789 1.00 97.06 211 ALA A N 1
ATOM 1624 C CA . ALA A 1 211 ? 18.293 0.407 -20.830 1.00 97.06 211 ALA A CA 1
ATOM 1625 C C . ALA A 1 211 ? 16.803 0.742 -20.645 1.00 97.06 211 ALA A C 1
ATOM 1627 O O . ALA A 1 211 ? 15.917 -0.058 -20.967 1.00 97.06 211 ALA A O 1
ATOM 1628 N N . THR A 1 212 ? 16.551 1.921 -20.078 1.00 97.19 212 THR A N 1
ATOM 1629 C CA . THR A 1 212 ? 15.240 2.332 -19.571 1.00 97.19 212 THR A CA 1
ATOM 1630 C C . THR A 1 212 ? 14.602 3.368 -20.489 1.00 97.19 212 THR A C 1
ATOM 1632 O O . THR A 1 212 ? 15.236 4.340 -20.889 1.00 97.19 212 THR A O 1
ATOM 1635 N N . THR A 1 213 ? 13.338 3.156 -20.848 1.00 97.56 213 THR A N 1
ATOM 1636 C CA . THR A 1 213 ? 12.526 4.088 -21.644 1.00 97.56 213 THR A CA 1
ATOM 1637 C C . THR A 1 213 ? 11.325 4.531 -20.823 1.00 97.56 213 THR A C 1
ATOM 1639 O O . THR A 1 213 ? 10.640 3.690 -20.250 1.00 97.56 213 THR A O 1
ATOM 1642 N N . VAL A 1 214 ? 11.039 5.831 -20.791 1.00 96.56 214 VAL A N 1
ATOM 1643 C CA . VAL A 1 214 ? 9.803 6.364 -20.202 1.00 96.56 214 VAL A CA 1
ATOM 1644 C C . VAL A 1 214 ? 8.847 6.726 -21.329 1.00 96.56 214 VAL A C 1
ATOM 1646 O O . VAL A 1 214 ? 9.237 7.401 -22.281 1.00 96.56 214 VAL A O 1
ATOM 1649 N N . VAL A 1 215 ? 7.604 6.270 -21.221 1.00 95.69 215 VAL A N 1
ATOM 1650 C CA . VAL A 1 215 ? 6.507 6.646 -22.112 1.00 95.69 215 VAL A CA 1
ATOM 1651 C C . VAL A 1 215 ? 5.535 7.494 -21.309 1.00 95.69 215 VAL A C 1
ATOM 1653 O O . VAL A 1 215 ? 4.917 7.008 -20.363 1.00 95.69 215 VAL A O 1
ATOM 1656 N N . GLU A 1 216 ? 5.409 8.759 -21.690 1.00 93.75 216 GLU A N 1
ATOM 1657 C CA . GLU A 1 216 ? 4.464 9.709 -21.109 1.00 93.75 216 GLU A CA 1
ATOM 1658 C C . GLU A 1 216 ? 3.462 10.142 -22.185 1.00 93.75 216 GLU A C 1
ATOM 1660 O O . GLU A 1 216 ? 3.813 10.279 -23.358 1.00 93.75 216 GLU A O 1
ATOM 1665 N N . LEU A 1 217 ? 2.198 10.279 -21.786 1.00 90.25 217 LEU A N 1
ATOM 1666 C CA . LEU A 1 217 ? 1.110 10.717 -22.652 1.00 90.25 217 LEU A CA 1
ATOM 1667 C C . LEU A 1 217 ? 1.153 12.233 -22.875 1.00 90.25 217 LEU A C 1
ATOM 1669 O O . LEU A 1 217 ? 0.775 12.712 -23.944 1.00 90.25 217 LEU A O 1
ATOM 1673 N N . THR A 1 218 ? 1.561 12.985 -21.859 1.00 91.12 218 THR A N 1
ATOM 1674 C CA . THR A 1 218 ? 1.662 14.441 -21.911 1.00 91.12 218 THR A CA 1
ATOM 1675 C C . THR A 1 218 ? 2.934 14.910 -22.641 1.00 91.12 218 THR A C 1
ATOM 1677 O O . THR A 1 218 ? 3.857 14.126 -22.872 1.00 91.12 218 THR A O 1
ATOM 1680 N N . PRO A 1 219 ? 3.029 16.206 -23.009 1.00 91.69 219 PRO A N 1
ATOM 1681 C CA . PRO A 1 219 ? 4.199 16.741 -23.715 1.00 91.69 219 PRO A CA 1
ATOM 1682 C C . PRO A 1 219 ? 5.520 16.683 -22.931 1.00 91.69 219 PRO A C 1
ATOM 1684 O O . PRO A 1 219 ? 6.580 16.901 -23.517 1.00 91.69 219 PRO A O 1
ATOM 1687 N N . GLY A 1 220 ? 5.479 16.430 -21.621 1.00 90.31 220 GLY A N 1
ATOM 1688 C CA . GLY A 1 220 ? 6.666 16.358 -20.778 1.00 90.31 220 GLY A CA 1
ATOM 1689 C C . GLY A 1 220 ? 6.405 15.637 -19.460 1.00 90.31 220 GLY A C 1
ATOM 1690 O O . GLY A 1 220 ? 5.277 15.558 -18.986 1.00 90.31 220 GLY A O 1
ATOM 1691 N N . VAL A 1 221 ? 7.471 15.126 -18.846 1.00 93.44 221 VAL A N 1
ATOM 1692 C CA . VAL A 1 221 ? 7.392 14.501 -17.519 1.00 93.44 221 VAL A CA 1
ATOM 1693 C C . VAL A 1 221 ? 6.955 15.515 -16.463 1.00 93.44 221 VAL A C 1
ATOM 1695 O O . VAL A 1 221 ? 7.256 16.703 -16.573 1.00 93.44 221 VAL A O 1
ATOM 1698 N N . LEU A 1 222 ? 6.265 15.040 -15.425 1.00 91.56 222 LEU A N 1
ATOM 1699 C CA . LEU A 1 222 ? 5.762 15.855 -14.311 1.00 91.56 222 LEU A CA 1
ATOM 1700 C C . LEU A 1 222 ? 4.863 17.032 -14.729 1.00 91.56 222 LEU A C 1
ATOM 1702 O O . LEU A 1 222 ? 4.625 17.931 -13.922 1.00 91.56 222 LEU A O 1
ATOM 1706 N N . SER A 1 223 ? 4.348 17.040 -15.961 1.00 81.50 223 SER A N 1
ATOM 1707 C CA . SER A 1 223 ? 3.349 18.022 -16.364 1.00 81.50 223 SER A CA 1
ATOM 1708 C C . SER A 1 223 ? 2.057 17.745 -15.594 1.00 81.50 223 SER A C 1
ATOM 1710 O O . SER A 1 223 ? 1.463 16.674 -15.751 1.00 81.50 223 SER A O 1
ATOM 1712 N N . LEU A 1 224 ? 1.680 18.689 -14.735 1.00 59.56 224 LEU A N 1
ATOM 1713 C CA . LEU A 1 224 ? 0.424 18.682 -13.987 1.00 59.56 224 LEU A CA 1
ATOM 1714 C C . LEU A 1 224 ? -0.762 19.034 -14.887 1.00 59.56 224 LEU A C 1
ATOM 1716 O O . LEU A 1 224 ? -0.590 19.913 -15.761 1.00 59.56 224 LEU A O 1
#